Protein 2RF0 (pdb70)

Solvent-accessible surface area: 12169 Å² total; per-residue (Å²): 136,10,15,44,4,41,2,58,62,94,7,66,39,95,34,120,70,39,4,70,1,92,112,47,41,139,0,51,8,91,26,49,77,65,89,94,17,60,85,72,26,29,29,13,0,52,30,119,98,37,64,79,7,24,0,0,20,30,0,14,24,46,141,11,14,44,3,44,2,65,47,81,3,74,44,86,32,156,75,35,5,52,0,111,65,50,40,145,0,46,7,86,43,41,167,129,26,73,17,38,0,57,24,116,92,35,77,85,5,49,0,0,20,31,2,13,22,43,161,28,84,83,62,41,1,58,50,96,3,53,38,88,34,102,73,30,0,80,2,47,107,48,42,75,0,52,11,85,28,122,73,64,90,94,21,66,47,76,25,37,37,17,0,58,25,114,95,38,93,66,8,27,0,0,22,34,2,15,29,148,50,14,40,6,40,2,38,121,84,35,71,43,85,26,142,110,21,0,54,0,125,170,48,38,142,0,60,7,83,26,50,70,65,88,93,18,66,44,92,42,61,28,16,0,60,24,111,100,40,96,70,7,24,0,10,26,115,54,14,23,45

Foldseek 3Di:
DADKWFFQDFDDDPDPQADTHHGGFIWGFPFQDCVVQVDHQKTWTAGPVRDIHIGHNVRTHD/DADWWFFQPFACDPDLQADTDDGGWIWGFPACPVQWTWTATPVGDIHIDHNVGTHD/DADKWFFQDFDDDPDPQADTHDGGWIWGFPAQDCVPQVDHQKTWTATPVRDIHIYGNVGTDD/DDWWFFCDFDDDPDPQEDTDDGGWIWAFPFQDCVVQVDHQWTWTATPVRDIHIYHNVRTHD

CATH classification: 2.30.30.40

Radius of gyration: 21.16 Å; Cα contacts (8 Å, |Δi|>4): 596; chains: 4; bounding box: 60×50×36 Å

Secondary structure (DSSP, 8-state):
---EEEE-S-B--SSTTBPPB-TT-EEEEEE--HHHHSSTTEEEEE-TT--EEEEEGGGEE-/---EEEE-S-B--SSTTBPPB-TT-EEEEEE----EEEEE-TT--EEEEEGGGEE-/---EEEE-S-B--SSTTBPPB-TT-EEEEEE--HHHHSSTTEEEEE-TTS-EEEEEGGGEE-/--EEEE-S-B--SSTTBPPB-TT-EEEEEE--HHHHSSTTEEEEE-TT--EEEEEGGGEE-

Nearest PDB structures (foldseek):
  2rf0-assembly4_D  TM=1.012E+00  e=5.977E-11  Homo sapiens
  6cq7-assembly1_A  TM=9.886E-01  e=7.837E-09  Homo sapiens
  6aqb-assembly1_B-2  TM=9.715E-01  e=3.982E-08  Homo sapiens
  5k26-assembly1_A  TM=9.505E-01  e=8.974E-08  Homo sapiens
  1n5z-assembly1_A  TM=8.985E-01  e=8.975E-05  Saccharomyces cerevisiae

Structure (mmCIF, N/CA/C/O backbone):
data_2RF0
#
_entry.id   2RF0
#
_cell.length_a   69.680
_cell.length_b   69.680
_cell.length_c   103.980
_cell.angle_alpha   90.00
_cell.angle_beta   90.00
_cell.angle_gamma   120.00
#
_symmetry.space_group_name_H-M   'P 32 1 2'
#
loop_
_entity.id
_entity.type
_entity.pdbx_description
1 polymer 'Mitogen-activated protein kinase kinase kinase 10'
2 non-polymer 1,2-ETHANEDIOL
3 water water
#
loop_
_atom_site.group_PDB
_atom_site.id
_atom_site.type_symbol
_atom_site.label_atom_id
_atom_site.label_alt_id
_atom_site.label_comp_id
_atom_site.label_asym_id
_atom_site.label_entity_id
_atom_site.label_seq_id
_atom_site.pdbx_PDB_ins_code
_atom_site.Cartn_x
_atom_site.Cartn_y
_atom_site.Cartn_z
_atom_site.occupancy
_atom_site.B_iso_or_equiv
_atom_site.auth_seq_id
_atom_site.auth_comp_id
_atom_site.auth_asym_id
_atom_site.auth_atom_id
_atom_site.pdbx_PDB_model_num
ATOM 1 N N . ALA A 1 28 ? -22.798 -3.915 14.050 1.00 60.24 17 ALA A N 1
ATOM 2 C CA . ALA A 1 28 ? -22.918 -3.301 12.701 1.00 57.79 17 ALA A CA 1
ATOM 3 C C . ALA A 1 28 ? -22.706 -1.791 12.799 1.00 60.06 17 ALA A C 1
ATOM 4 O O . ALA A 1 28 ? -22.986 -1.187 13.833 1.00 62.79 17 ALA A O 1
ATOM 6 N N . GLY A 1 29 ? -22.184 -1.205 11.722 1.00 58.93 18 GLY A N 1
ATOM 7 C CA . GLY A 1 29 ? -21.995 0.266 11.564 1.00 57.00 18 GLY A CA 1
ATOM 8 C C . GLY A 1 29 ? -22.253 0.564 10.098 1.00 50.88 18 GLY A C 1
ATOM 9 O O . GLY A 1 29 ? -22.345 -0.368 9.306 1.00 52.27 18 GLY A O 1
ATOM 10 N N . PRO A 1 30 ? -22.406 1.841 9.723 1.00 49.54 19 PRO A N 1
ATOM 11 C CA . PRO A 1 30 ? -22.715 2.129 8.324 1.00 49.44 19 PRO A CA 1
ATOM 12 C C . PRO A 1 30 ? -21.544 1.762 7.423 1.00 48.87 19 PRO A C 1
ATOM 13 O O . PRO A 1 30 ? -20.390 2.000 7.783 1.00 48.03 19 PRO A O 1
ATOM 17 N N . VAL A 1 31 ? -21.837 1.145 6.289 1.00 45.19 20 VAL A N 1
ATOM 18 C CA . VAL A 1 31 ? -20.816 0.660 5.379 1.00 48.51 20 VAL A CA 1
ATOM 19 C C . VAL A 1 31 ? -20.787 1.496 4.094 1.00 49.22 20 VAL A C 1
ATOM 20 O O . VAL A 1 31 ? -21.777 1.561 3.380 1.00 52.17 20 VAL A O 1
ATOM 24 N N . TRP A 1 32 ? -19.635 2.124 3.830 1.00 51.57 21 TRP A N 1
ATOM 25 C CA . TRP A 1 32 ? -19.384 2.896 2.622 1.00 50.36 21 TRP A CA 1
ATOM 26 C C . TRP A 1 32 ? -18.450 2.098 1.720 1.00 52.61 21 TRP A C 1
ATOM 27 O O . TRP A 1 32 ? -17.621 1.331 2.206 1.00 54.22 21 TRP A O 1
ATOM 38 N N . THR A 1 33 ? -18.566 2.266 0.408 1.00 48.80 22 THR A N 1
ATOM 39 C CA . THR A 1 33 ? -17.722 1.530 -0.545 1.00 46.63 22 THR A CA 1
ATOM 40 C C . THR A 1 33 ? -16.698 2.445 -1.150 1.00 48.86 22 THR A C 1
ATOM 41 O O . THR A 1 33 ? -17.064 3.530 -1.602 1.00 46.77 22 THR A O 1
ATOM 45 N N . ALA A 1 34 ? -15.422 2.030 -1.155 1.00 46.67 23 ALA A N 1
ATOM 46 C CA . ALA A 1 34 ? -14.384 2.845 -1.760 1.00 48.73 23 ALA A CA 1
ATOM 47 C C . ALA A 1 34 ? -14.637 2.868 -3.274 1.00 48.31 23 ALA A C 1
ATOM 48 O O . ALA A 1 34 ? -14.895 1.819 -3.889 1.00 48.34 23 ALA A O 1
ATOM 50 N N . VAL A 1 35 ? -14.605 4.072 -3.847 1.00 46.64 24 VAL A N 1
ATOM 51 C CA . VAL A 1 35 ? -14.787 4.264 -5.280 1.00 46.62 24 VAL A CA 1
ATOM 52 C C . VAL A 1 35 ? -13.433 4.498 -5.974 1.00 47.13 24 VAL A C 1
ATOM 53 O O . VAL A 1 35 ? -13.291 4.282 -7.169 1.00 40.83 24 VAL A O 1
ATOM 57 N N . PHE A 1 36 ? -12.425 4.873 -5.205 1.00 40.82 25 PHE A N 1
ATOM 58 C CA . PHE A 1 36 ? -11.101 5.102 -5.741 1.00 47.66 25 PHE A CA 1
ATOM 59 C C . PHE A 1 36 ? -10.128 4.367 -4.859 1.00 50.67 25 PHE A C 1
ATOM 60 O O . PHE A 1 36 ? -10.437 4.073 -3.695 1.00 50.67 25 PHE A O 1
ATOM 68 N N . ASP A 1 37 ? -8.957 4.069 -5.406 1.00 48.97 26 ASP A N 1
ATOM 69 C CA . ASP A 1 37 ? -7.860 3.520 -4.616 1.00 47.62 26 ASP A CA 1
ATOM 70 C C . ASP A 1 37 ? -7.231 4.649 -3.828 1.00 48.84 26 ASP A C 1
ATOM 71 O O . ASP A 1 37 ? -7.012 5.744 -4.350 1.00 52.38 26 ASP A O 1
ATOM 76 N N . TYR A 1 38 ? -6.927 4.382 -2.565 1.00 46.36 27 TYR A N 1
ATOM 77 C CA . TYR A 1 38 ? -6.170 5.322 -1.767 1.00 47.98 27 TYR A CA 1
ATOM 78 C C . TYR A 1 38 ? -5.058 4.511 -1.123 1.00 48.71 27 TYR A C 1
ATOM 79 O O . TYR A 1 38 ? -5.322 3.449 -0.575 1.00 49.48 27 TYR A O 1
ATOM 88 N N . GLU A 1 39 ? -3.826 5.008 -1.226 1.00 54.55 28 GLU A N 1
ATOM 89 C CA . GLU A 1 39 ? -2.644 4.392 -0.601 1.00 53.68 28 GLU A CA 1
ATOM 90 C C . GLU A 1 39 ? -2.284 5.124 0.723 1.00 54.40 28 GLU A C 1
ATOM 91 O O . GLU A 1 39 ? -2.143 6.358 0.759 1.00 54.26 28 GLU A O 1
ATOM 93 N N . ALA A 1 40 ? -2.178 4.372 1.818 1.00 53.80 29 ALA A N 1
ATOM 94 C CA . ALA A 1 40 ? -1.858 4.970 3.115 1.00 52.19 29 ALA A CA 1
ATOM 95 C C . ALA A 1 40 ? -0.505 5.688 3.066 1.00 53.48 29 ALA A C 1
ATOM 96 O O . ALA A 1 40 ? 0.442 5.195 2.434 1.00 53.42 29 ALA A O 1
ATOM 98 N N . ALA A 1 41 ? -0.415 6.860 3.691 1.00 54.17 30 ALA A N 1
ATOM 99 C CA . ALA A 1 41 ? 0.908 7.464 3.955 1.00 57.68 30 ALA A CA 1
ATOM 100 C C . ALA A 1 41 ? 1.451 6.908 5.260 1.00 57.53 30 ALA A C 1
ATOM 101 O O . ALA A 1 41 ? 2.554 6.381 5.306 1.00 64.80 30 ALA A O 1
ATOM 103 N N . GLY A 1 42 ? 0.651 7.011 6.321 1.00 61.22 31 GLY A N 1
ATOM 104 C CA . GLY A 1 42 ? 1.077 6.594 7.657 1.00 57.84 31 GLY A CA 1
ATOM 105 C C . GLY A 1 42 ? 0.421 5.292 8.136 1.00 54.18 31 GLY A C 1
ATOM 106 O O . GLY A 1 42 ? -0.601 4.772 7.558 1.00 50.67 31 GLY A O 1
ATOM 107 N N . ASP A 1 43 ? 0.996 4.795 9.236 1.00 53.59 32 ASP A N 1
ATOM 108 C CA . ASP A 1 43 ? 0.567 3.536 9.850 1.00 54.68 32 ASP A CA 1
ATOM 109 C C . ASP A 1 43 ? -0.850 3.669 10.376 1.00 55.76 32 ASP A C 1
ATOM 110 O O . ASP A 1 43 ? -1.575 2.682 10.482 1.00 60.27 32 ASP A O 1
ATOM 112 N N . GLU A 1 44 ? -1.251 4.903 10.658 1.00 54.74 33 GLU A N 1
ATOM 113 C CA . GLU A 1 44 ? -2.579 5.185 11.149 1.00 50.94 33 GLU A CA 1
ATOM 114 C C . GLU A 1 44 ? -3.642 5.070 10.056 1.00 51.28 33 GLU A C 1
ATOM 115 O O . GLU A 1 44 ? -4.836 4.883 10.351 1.00 49.12 33 GLU A O 1
ATOM 117 N N . GLU A 1 45 ? -3.219 5.205 8.803 1.00 48.46 34 GLU A N 1
ATOM 118 C CA . GLU A 1 45 ? -4.154 5.336 7.693 1.00 53.83 34 GLU A CA 1
ATOM 119 C C . GLU A 1 45 ? -4.492 3.995 7.080 1.00 51.99 34 GLU A C 1
ATOM 120 O O . GLU A 1 45 ? -3.648 3.079 7.043 1.00 55.38 34 GLU A O 1
ATOM 126 N N . LEU A 1 46 ? -5.708 3.904 6.558 1.00 46.92 35 LEU A N 1
ATOM 127 C CA . LEU A 1 46 ? -6.141 2.736 5.809 1.00 50.66 35 LEU A CA 1
ATOM 128 C C . LEU A 1 46 ? -5.729 2.901 4.361 1.00 50.23 35 LEU A C 1
ATOM 129 O O . LEU A 1 46 ? -5.790 3.990 3.800 1.00 60.89 35 LEU A O 1
ATOM 134 N N . THR A 1 47 ? -5.331 1.794 3.767 1.00 49.58 36 THR A N 1
ATOM 135 C CA . THR A 1 47 ? -5.253 1.677 2.326 1.00 49.59 36 THR A CA 1
ATOM 136 C C . THR A 1 47 ? -6.614 1.214 1.866 1.00 50.67 36 THR A C 1
ATOM 137 O O . THR A 1 47 ? -7.209 0.298 2.454 1.00 52.37 36 THR A O 1
ATOM 141 N N . LEU A 1 48 ? -7.136 1.905 0.862 1.00 50.31 37 LEU A N 1
ATOM 142 C CA . LEU A 1 48 ? -8.387 1.536 0.264 1.00 49.02 37 LEU A CA 1
ATOM 143 C C . LEU A 1 48 ? -8.106 1.146 -1.167 1.00 47.81 37 LEU A C 1
ATOM 144 O O . LEU A 1 48 ? -7.353 1.817 -1.866 1.00 42.98 37 LEU A O 1
ATOM 149 N N . ARG A 1 49 ? -8.728 0.064 -1.594 1.00 49.06 38 ARG A N 1
ATOM 150 C CA . ARG A 1 49 ? -8.709 -0.328 -2.986 1.00 51.82 38 ARG A CA 1
ATOM 151 C C . ARG A 1 49 ? -10.146 -0.239 -3.432 1.00 48.73 38 ARG A C 1
ATOM 152 O O . ARG A 1 49 ? -11.047 -0.506 -2.657 1.00 47.82 38 ARG A O 1
ATOM 156 N N . ARG A 1 50 ? -10.345 0.179 -4.676 1.00 52.58 39 ARG A N 1
ATOM 157 C CA . ARG A 1 50 ? -11.669 0.318 -5.256 1.00 49.41 39 ARG A CA 1
ATOM 158 C C . ARG A 1 50 ? -12.535 -0.889 -4.903 1.00 49.72 39 ARG A C 1
ATOM 159 O O . ARG A 1 50 ? -12.097 -2.050 -5.031 1.00 48.86 39 ARG A O 1
ATOM 163 N N . GLY A 1 51 ? -13.750 -0.623 -4.437 1.00 45.57 40 GLY A N 1
ATOM 164 C CA . GLY A 1 51 ? -14.674 -1.685 -4.060 1.00 45.20 40 GLY A CA 1
ATOM 165 C C . GLY A 1 51 ? -14.541 -2.204 -2.629 1.00 49.07 40 GLY A C 1
ATOM 166 O O . GLY A 1 51 ? -15.318 -3.074 -2.246 1.00 50.19 40 GLY A O 1
ATOM 167 N N . ASP A 1 52 ? -13.571 -1.701 -1.847 1.00 43.03 41 ASP A N 1
ATOM 168 C CA . ASP A 1 52 ? -13.425 -2.111 -0.431 1.00 48.87 41 ASP A CA 1
ATOM 169 C C . ASP A 1 52 ? -14.620 -1.597 0.327 1.00 47.15 41 ASP A C 1
ATOM 170 O O . ASP A 1 52 ? -14.950 -0.435 0.195 1.00 49.26 41 ASP A O 1
ATOM 175 N N . ARG A 1 53 ? -15.218 -2.448 1.156 1.00 49.69 42 ARG A N 1
ATOM 176 C CA . ARG A 1 53 ? -16.271 -2.041 2.083 1.00 52.17 42 ARG A CA 1
ATOM 177 C C . ARG A 1 53 ? -15.690 -1.549 3.412 1.00 52.28 42 ARG A C 1
ATOM 178 O O . ARG A 1 53 ? -14.900 -2.233 4.048 1.00 49.87 42 ARG A O 1
ATOM 186 N N . VAL A 1 54 ? -16.094 -0.350 3.819 1.00 52.34 43 VAL A N 1
ATOM 187 C CA . VAL A 1 54 ? -15.582 0.269 5.029 1.00 51.62 43 VAL A CA 1
ATOM 188 C C . VAL A 1 54 ? -16.685 0.633 6.013 1.00 45.92 43 VAL A C 1
ATOM 189 O O . VAL A 1 54 ? -17.552 1.451 5.712 1.00 48.31 43 VAL A O 1
ATOM 193 N N . GLN A 1 55 ? -16.627 0.067 7.207 1.00 45.49 44 GLN A N 1
ATOM 194 C CA . GLN A 1 55 ? -17.573 0.409 8.245 1.00 45.14 44 GLN A CA 1
ATOM 195 C C . GLN A 1 55 ? -17.025 1.668 8.862 1.00 47.77 44 GLN A C 1
ATOM 196 O O . GLN A 1 55 ? -15.895 1.663 9.353 1.00 50.23 44 GLN A O 1
ATOM 202 N N . VAL A 1 56 ? -17.793 2.752 8.804 1.00 45.91 45 VAL A N 1
ATOM 203 C CA . VAL A 1 56 ? -17.351 4.045 9.367 1.00 47.16 45 VAL A CA 1
ATOM 204 C C . VAL A 1 56 ? -17.691 4.063 10.855 1.00 45.58 45 VAL A C 1
ATOM 205 O O . VAL A 1 56 ? -18.877 4.022 11.238 1.0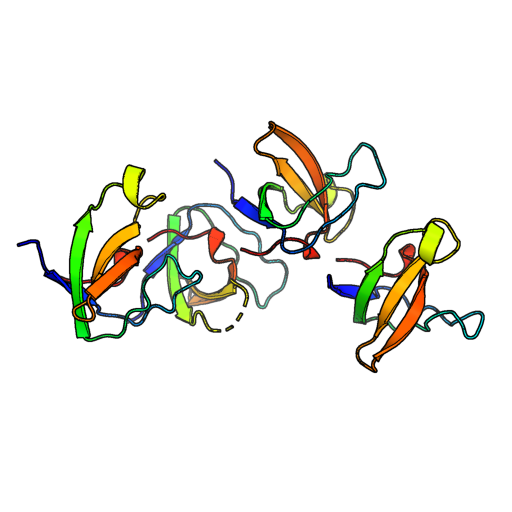0 45.44 45 VAL A O 1
ATOM 209 N N . LEU A 1 57 ? -16.654 4.070 11.683 1.00 45.15 46 LEU A N 1
ATOM 210 C CA . LEU A 1 57 ? -16.819 4.107 13.148 1.00 43.99 46 LEU A CA 1
ATOM 211 C C . LEU A 1 57 ? -17.095 5.543 13.629 1.00 47.75 46 LEU A C 1
ATOM 212 O O . LEU A 1 57 ? -17.802 5.747 14.590 1.00 47.07 46 LEU A O 1
ATOM 217 N N . SER A 1 58 ? -16.549 6.534 12.942 1.00 49.09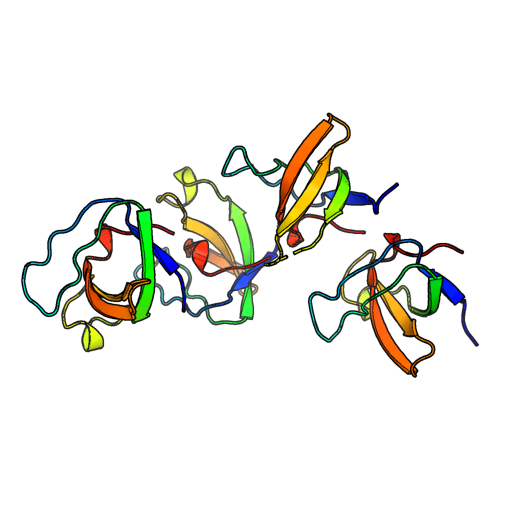 47 SER A N 1
ATOM 218 C CA . SER A 1 58 ? -16.767 7.925 13.313 1.00 50.72 47 SER A CA 1
ATOM 219 C C . SER A 1 58 ? -16.435 8.832 12.168 1.00 46.90 47 SER A C 1
ATOM 220 O O . SER A 1 58 ? -15.461 8.609 11.440 1.00 46.45 47 SER A O 1
ATOM 223 N N . GLN A 1 59 ? -17.230 9.871 12.006 1.00 44.09 48 GLN A N 1
ATOM 224 C CA . GLN A 1 59 ? -16.920 10.930 11.063 1.00 45.05 48 GLN A CA 1
ATOM 225 C C . GLN A 1 59 ? -16.197 12.085 11.749 1.00 47.94 48 GLN A C 1
ATOM 226 O O . GLN A 1 59 ? -15.887 13.056 11.123 1.00 44.90 48 GLN A O 1
ATOM 232 N N . ASP A 1 60 ? -15.895 11.940 13.029 1.00 42.30 49 ASP A N 1
ATOM 233 C CA . ASP A 1 60 ? -15.455 13.047 13.823 1.00 46.32 49 ASP A CA 1
ATOM 234 C C . ASP A 1 60 ? -13.952 13.284 13.633 1.00 48.12 49 ASP A C 1
ATOM 235 O O . ASP A 1 60 ? -13.134 12.356 13.737 1.00 48.55 49 ASP A O 1
ATOM 240 N N . CYS A 1 61 ? -13.611 14.527 13.332 1.00 48.38 50 CYS A N 1
ATOM 241 C CA . CYS A 1 61 ? -12.236 14.890 13.053 1.00 47.19 50 CYS A CA 1
ATOM 242 C C . CYS A 1 61 ? -11.406 14.910 14.327 1.00 45.84 50 CYS A C 1
ATOM 243 O O . CYS A 1 61 ? -10.189 14.840 14.253 1.00 42.87 50 CYS A O 1
ATOM 246 N N . ALA A 1 62 ? -12.072 14.989 15.489 1.00 43.08 51 ALA A N 1
ATOM 247 C CA . ALA A 1 62 ? -11.412 14.823 16.798 1.00 42.14 51 ALA A CA 1
ATOM 248 C C . ALA A 1 62 ? -10.776 13.446 16.913 1.00 41.02 51 ALA A C 1
ATOM 249 O O . ALA A 1 62 ? -9.725 13.279 17.532 1.00 43.29 51 ALA A O 1
ATOM 251 N N . VAL A 1 63 ? -11.408 12.464 16.284 1.00 42.64 52 VAL A N 1
ATOM 252 C CA . VAL A 1 63 ? -10.952 11.079 16.352 1.00 48.09 52 VAL A CA 1
ATOM 253 C C . VAL A 1 63 ? -9.954 10.802 15.220 1.00 51.46 52 VAL A C 1
ATOM 254 O O . VAL A 1 63 ? -8.908 10.171 15.448 1.00 51.36 52 VAL A O 1
ATOM 258 N N . SER A 1 64 ? -10.258 11.283 14.014 1.00 48.36 53 SER A N 1
ATOM 259 C CA . SER A 1 64 ? -9.358 11.069 12.869 1.00 48.44 53 SER A CA 1
ATOM 260 C C . SER A 1 64 ? -8.114 11.942 12.916 1.00 50.79 53 SER A C 1
ATOM 261 O O . SER A 1 64 ? -7.057 11.546 12.452 1.00 54.44 53 SER A O 1
ATOM 264 N N . GLY A 1 65 ? -8.239 13.145 13.445 1.00 47.93 54 GLY A N 1
ATOM 265 C CA . GLY A 1 65 ? -7.129 14.087 13.447 1.00 48.65 54 GLY A CA 1
ATOM 266 C C . GLY A 1 65 ? -7.126 15.091 12.309 1.00 47.80 54 GLY A C 1
ATOM 267 O O . GLY A 1 65 ? -6.308 16.022 12.308 1.00 47.28 54 GLY A O 1
ATOM 268 N N . ASP A 1 66 ? -8.025 14.928 11.345 1.00 50.63 55 ASP A N 1
ATOM 269 C CA . ASP A 1 66 ? -8.136 15.869 10.226 1.00 54.22 55 ASP A CA 1
ATOM 270 C C . ASP A 1 66 ? -9.563 15.957 9.708 1.00 52.15 55 ASP A C 1
ATOM 271 O O . ASP A 1 66 ? -10.223 14.934 9.530 1.00 51.51 55 ASP A O 1
ATOM 276 N N . GLU A 1 67 ? -10.024 17.187 9.473 1.00 47.71 56 GLU A N 1
ATOM 277 C CA . GLU A 1 67 ? -11.293 17.437 8.792 1.00 51.96 56 GLU A CA 1
ATOM 278 C C . GLU A 1 67 ? -11.375 16.688 7.451 1.00 50.94 56 GLU A C 1
ATOM 279 O O . GLU A 1 67 ? -10.423 16.693 6.648 1.00 47.88 56 GLU A O 1
ATOM 281 N N . GLY A 1 68 ? -12.511 16.043 7.228 1.00 44.21 57 GLY A N 1
ATOM 282 C CA . GLY A 1 68 ? -12.763 15.247 6.003 1.00 51.06 57 GLY A CA 1
ATOM 283 C C . GLY A 1 68 ? -12.258 13.811 6.023 1.00 47.74 57 GLY A C 1
ATOM 284 O O . GLY A 1 68 ? -12.597 13.006 5.126 1.00 48.56 57 GLY A O 1
ATOM 285 N N . TRP A 1 69 ? -11.465 13.490 7.046 1.00 47.18 58 TRP A N 1
ATOM 286 C CA . TRP A 1 69 ? -10.908 12.157 7.259 1.00 46.26 58 TRP A CA 1
ATOM 287 C C . TRP A 1 69 ? -11.809 11.491 8.294 1.00 47.78 58 TRP A C 1
ATOM 288 O O . TRP A 1 69 ? -12.130 12.085 9.352 1.00 47.28 58 TRP A O 1
ATOM 299 N N . TRP A 1 70 ? -12.220 10.265 7.978 1.00 48.31 59 TRP A N 1
ATOM 300 C CA . TRP A 1 70 ? -13.068 9.480 8.858 1.00 46.16 59 TRP A CA 1
ATOM 301 C C . TRP A 1 70 ? -12.280 8.311 9.440 1.00 47.87 59 TRP A C 1
ATOM 302 O O . TRP A 1 70 ? -11.150 8.079 9.059 1.00 48.79 59 TRP A O 1
ATOM 313 N N . THR A 1 71 ? -12.896 7.576 10.368 1.00 48.60 60 THR A N 1
ATOM 314 C CA . THR A 1 71 ? -12.264 6.399 10.978 1.00 46.14 60 THR A CA 1
ATOM 315 C C . THR A 1 71 ? -13.117 5.232 10.605 1.00 48.89 60 THR A C 1
ATOM 316 O O . THR A 1 71 ? -14.356 5.239 10.840 1.00 45.52 60 THR A O 1
ATOM 320 N N . GLY A 1 72 ? -12.469 4.249 10.000 1.00 49.15 61 GLY A N 1
ATOM 321 C CA . GLY A 1 72 ? -13.160 3.101 9.444 1.00 49.26 61 GLY A CA 1
ATOM 322 C C . GLY A 1 72 ? -12.527 1.792 9.840 1.00 43.81 61 GLY A C 1
ATOM 323 O O . GLY A 1 72 ? -11.418 1.757 10.378 1.00 50.74 61 GLY A O 1
ATOM 324 N N . GLN A 1 73 ? -13.237 0.711 9.545 1.00 46.78 62 GLN A N 1
ATOM 325 C CA . GLN A 1 73 ? -12.783 -0.633 9.821 1.00 47.03 62 GLN A CA 1
ATOM 326 C C . GLN A 1 73 ? -13.075 -1.518 8.626 1.00 44.92 62 GLN A C 1
ATOM 327 O O . GLN A 1 73 ? -14.161 -1.449 8.084 1.00 43.04 62 GLN A O 1
ATOM 333 N N . LEU A 1 74 ? -12.122 -2.373 8.251 1.00 47.38 63 LEU A N 1
ATOM 334 C CA . LEU A 1 74 ? -12.281 -3.252 7.098 1.00 46.09 63 LEU A CA 1
ATOM 335 C C . LEU A 1 74 ? -12.800 -4.576 7.571 1.00 47.59 63 LEU A C 1
ATOM 336 O O . LEU A 1 74 ? -12.707 -4.858 8.755 1.00 43.92 63 LEU A O 1
ATOM 341 N N . PRO A 1 75 ? -13.346 -5.402 6.652 1.00 49.06 64 PRO A N 1
ATOM 342 C CA . PRO A 1 75 ? -13.679 -6.793 6.953 1.00 53.46 64 PRO A CA 1
ATOM 343 C C . PRO A 1 75 ? -12.536 -7.549 7.632 1.00 54.93 64 PRO A C 1
ATOM 344 O O . PRO A 1 75 ? -12.786 -8.462 8.405 1.00 60.22 64 PRO A O 1
ATOM 348 N N . SER A 1 76 ? -11.296 -7.165 7.326 1.00 57.95 65 SER A N 1
ATOM 349 C CA . SER A 1 76 ? -10.117 -7.593 8.087 1.00 58.55 65 SER A CA 1
ATOM 350 C C . SER A 1 76 ? -10.369 -7.465 9.582 1.00 56.19 65 SER A C 1
ATOM 351 O O . SER A 1 76 ? -9.996 -8.322 10.362 1.00 52.69 65 SER A O 1
ATOM 354 N N . GLY A 1 77 ? -11.008 -6.363 9.960 1.00 57.30 66 GLY A N 1
ATOM 355 C CA . GLY A 1 77 ? -11.067 -5.919 11.343 1.00 56.42 66 GLY A CA 1
ATOM 356 C C . GLY A 1 77 ? -10.076 -4.792 11.566 1.00 52.07 66 GLY A C 1
ATOM 357 O O . GLY A 1 77 ? -10.125 -4.129 12.589 1.00 55.81 66 GLY A O 1
ATOM 358 N N . ARG A 1 78 ? -9.156 -4.610 10.621 1.00 49.06 67 ARG A N 1
ATOM 359 C CA . ARG A 1 78 ? -8.229 -3.489 10.611 1.00 49.86 67 ARG A CA 1
ATOM 360 C C . ARG A 1 78 ? -9.011 -2.169 10.678 1.00 49.22 67 ARG A C 1
ATOM 361 O O . ARG A 1 78 ? -9.968 -1.953 9.929 1.00 49.66 67 ARG A O 1
ATOM 364 N N . VAL A 1 79 ? -8.592 -1.309 11.599 1.00 49.56 68 VAL A N 1
ATOM 365 C CA . VAL A 1 79 ? -9.171 -0.007 11.823 1.00 48.38 68 VAL A CA 1
ATOM 366 C C . VAL A 1 79 ? -8.117 1.044 11.472 1.00 48.52 68 VAL A C 1
ATOM 367 O O . VAL A 1 79 ? -6.941 0.861 11.768 1.00 48.42 68 VAL A O 1
ATOM 371 N N . GLY A 1 80 ? -8.546 2.150 10.873 1.00 46.80 69 GLY A N 1
ATOM 372 C CA . GLY A 1 80 ? -7.659 3.272 10.530 1.00 51.98 69 GLY A CA 1
ATOM 373 C C . GLY A 1 80 ? -8.378 4.492 9.952 1.00 50.48 69 GLY A C 1
ATOM 374 O O . GLY A 1 80 ? -9.597 4.498 9.787 1.00 52.09 69 GLY A O 1
ATOM 375 N N . VAL A 1 81 ? -7.629 5.551 9.665 1.00 52.15 70 VAL A N 1
ATOM 376 C CA . VAL A 1 81 ? -8.254 6.782 9.179 1.00 43.66 70 VAL A CA 1
ATOM 377 C C . VAL A 1 81 ? -8.130 6.835 7.669 1.00 48.20 70 VAL A C 1
ATOM 378 O O . VAL A 1 81 ? -7.210 6.246 7.081 1.00 48.15 70 VAL A O 1
ATOM 382 N N . PHE A 1 82 ? -9.084 7.494 7.018 1.00 49.16 71 PHE A N 1
ATOM 383 C CA . PHE A 1 82 ? -9.034 7.571 5.562 1.00 48.68 71 PHE A CA 1
ATOM 384 C C . PHE A 1 82 ? -9.798 8.776 5.068 1.00 48.34 71 PHE A C 1
ATOM 385 O O . PHE A 1 82 ? -10.672 9.307 5.785 1.00 49.05 71 PHE A O 1
ATOM 393 N N . PRO A 1 83 ? -9.486 9.208 3.839 1.00 47.98 72 PRO A N 1
ATOM 394 C CA . PRO A 1 83 ? -10.112 10.400 3.283 1.00 49.12 72 PRO A CA 1
ATOM 395 C C . PRO A 1 83 ? -11.484 10.089 2.745 1.00 49.92 72 PRO A C 1
ATOM 396 O O . PRO A 1 83 ? -11.672 9.132 1.982 1.00 51.76 72 PRO A O 1
ATOM 400 N N . SER A 1 84 ? -12.461 10.873 3.201 1.00 50.34 73 SER A N 1
ATOM 401 C CA . SER A 1 84 ? -13.858 10.536 3.000 1.00 47.86 73 SER A CA 1
ATOM 402 C C . SER A 1 84 ? -14.277 10.711 1.551 1.00 50.51 73 SER A C 1
ATOM 403 O O . SER A 1 84 ? -15.351 10.230 1.147 1.00 49.74 73 SER A O 1
ATOM 406 N N . ASN A 1 85 ? -13.465 11.420 0.777 1.00 50.80 74 ASN A N 1
ATOM 407 C CA . ASN A 1 85 ? -13.796 11.666 -0.620 1.00 49.68 74 ASN A CA 1
ATOM 408 C C . ASN A 1 85 ? -13.478 10.440 -1.495 1.00 50.81 74 ASN A C 1
ATOM 409 O O . ASN A 1 85 ? -13.665 10.479 -2.709 1.00 49.55 74 ASN A O 1
ATOM 414 N N . TYR A 1 86 ? -13.035 9.357 -0.863 1.00 50.19 75 TYR A N 1
ATOM 415 C CA . TYR A 1 86 ? -12.765 8.104 -1.563 1.00 49.09 75 TYR A CA 1
ATOM 416 C C . TYR A 1 86 ? -13.890 7.081 -1.454 1.00 50.94 7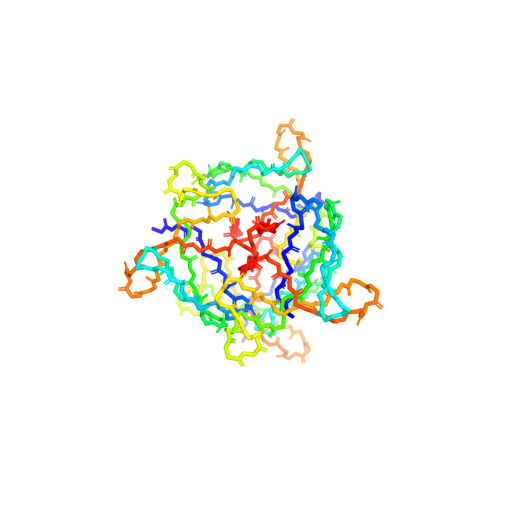5 TYR A C 1
ATOM 417 O O . TYR A 1 86 ? -13.800 6.016 -2.071 1.00 49.71 75 TYR A O 1
ATOM 426 N N . VAL A 1 87 ? -14.935 7.398 -0.690 1.00 51.30 76 VAL A N 1
ATOM 427 C CA . VAL A 1 87 ? -15.992 6.442 -0.439 1.00 51.05 76 VAL A CA 1
ATOM 428 C C . VAL A 1 87 ? -17.322 7.022 -0.899 1.00 51.48 76 VAL A C 1
ATOM 429 O O . VAL A 1 87 ? -17.477 8.238 -1.011 1.00 48.32 76 VAL A O 1
ATOM 433 N N . ALA A 1 88 ? -18.252 6.126 -1.205 1.00 49.56 77 ALA A N 1
ATOM 434 C CA . ALA A 1 88 ? -19.607 6.479 -1.679 1.00 48.90 77 ALA A CA 1
ATOM 435 C C . ALA A 1 88 ? -20.601 5.644 -0.889 1.00 51.27 77 ALA A C 1
ATOM 436 O O . ALA A 1 88 ? -20.238 4.575 -0.403 1.00 45.62 77 ALA A O 1
ATOM 438 N N . PRO A 1 89 ? -21.860 6.129 -0.737 1.00 52.48 78 PRO A N 1
ATOM 439 C CA . PRO A 1 89 ? -22.871 5.248 -0.108 1.00 51.24 78 PRO A CA 1
ATOM 440 C C . PRO A 1 89 ? -23.046 3.977 -0.908 1.00 55.18 78 PRO A C 1
ATOM 441 O O . PRO A 1 89 ? -22.824 3.956 -2.132 1.00 55.50 78 PRO A O 1
ATOM 446 N N . ALA B 1 28 ? -48.189 9.138 -0.359 1.00 68.56 17 ALA B N 1
ATOM 447 C CA . ALA B 1 28 ? -47.271 10.338 -0.365 1.00 70.10 17 ALA B CA 1
ATOM 448 C C . ALA B 1 28 ? -45.978 10.082 -1.142 1.00 68.84 17 ALA B C 1
ATOM 449 O O . ALA B 1 28 ? -45.849 10.452 -2.313 1.00 74.46 17 ALA B O 1
ATOM 451 N N . GLY B 1 29 ? -45.027 9.444 -0.473 1.00 67.72 18 GLY B N 1
ATOM 452 C CA . GLY B 1 29 ? -43.685 9.156 -1.018 1.00 60.75 18 GLY B CA 1
ATOM 453 C C . GLY B 1 29 ? -43.194 7.962 -0.231 1.00 56.16 18 GLY B C 1
ATOM 454 O O . GLY B 1 29 ? -43.775 7.650 0.811 1.00 57.26 18 GLY B O 1
ATOM 455 N N . PRO B 1 30 ? -42.175 7.252 -0.730 1.00 52.10 19 PRO B N 1
ATOM 456 C CA . PRO B 1 30 ? -41.709 6.086 0.007 1.00 50.75 19 PRO B CA 1
ATOM 457 C C . PRO B 1 30 ? -41.060 6.469 1.316 1.00 50.06 19 PRO B C 1
ATOM 458 O O . PRO B 1 30 ? -40.356 7.476 1.384 1.00 50.17 19 PRO B O 1
ATOM 462 N N . VAL B 1 31 ? -41.241 5.633 2.334 1.00 46.11 20 VAL B N 1
ATOM 463 C CA . VAL B 1 31 ? -40.693 5.888 3.683 1.00 49.26 20 VAL B CA 1
ATOM 464 C C . VAL B 1 31 ? -39.703 4.793 4.070 1.00 50.08 20 VAL B C 1
ATOM 465 O O . VAL B 1 31 ? -40.051 3.614 4.120 1.00 46.47 20 VAL B O 1
ATOM 469 N N . TRP B 1 32 ? -38.481 5.220 4.343 1.00 46.75 21 TRP B N 1
ATOM 470 C CA . TRP B 1 32 ? -37.400 4.337 4.790 1.00 49.77 21 TRP B CA 1
ATOM 471 C C . TRP B 1 32 ? -37.098 4.648 6.239 1.00 51.71 21 TRP B C 1
ATOM 472 O O . TRP B 1 32 ? -37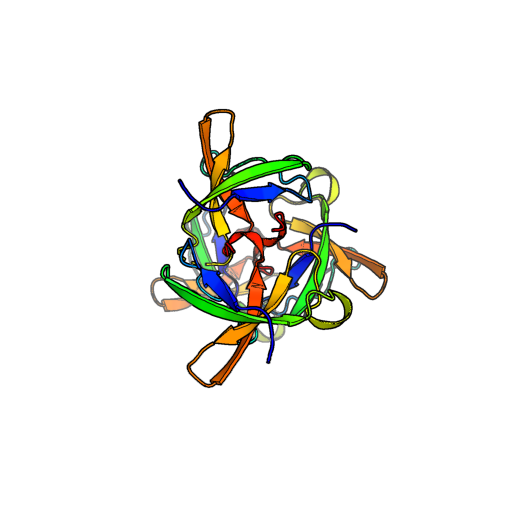.380 5.749 6.720 1.00 52.72 21 TRP B O 1
ATOM 483 N N . THR B 1 33 ? -36.492 3.692 6.924 1.00 51.95 22 THR B N 1
ATOM 484 C CA . THR B 1 33 ? -36.141 3.831 8.334 1.00 47.69 22 THR B CA 1
ATOM 485 C C . THR B 1 33 ? -34.635 3.942 8.477 1.00 47.66 22 THR B C 1
ATOM 486 O O . THR B 1 33 ? -33.924 3.116 7.943 1.00 49.87 22 THR B O 1
ATOM 490 N N . ALA B 1 34 ? -34.169 4.961 9.189 1.00 46.73 23 ALA B N 1
ATOM 491 C CA . ALA B 1 34 ? -32.749 5.148 9.493 1.00 47.55 23 ALA B CA 1
ATOM 492 C C . ALA B 1 34 ? -32.264 4.032 10.394 1.00 47.69 23 ALA B C 1
ATOM 493 O O . ALA B 1 34 ? -32.886 3.737 11.412 1.00 46.40 23 ALA B O 1
ATOM 495 N N . VAL B 1 35 ? -31.181 3.376 9.984 1.00 48.42 24 VAL B N 1
ATOM 496 C CA . VAL B 1 35 ? -30.623 2.236 10.720 1.00 46.81 24 VAL B CA 1
ATOM 497 C C . VAL B 1 35 ? -29.324 2.582 11.439 1.00 47.15 24 VAL B C 1
ATOM 498 O O . VAL B 1 35 ? -28.929 1.910 12.390 1.00 43.29 24 VAL B O 1
ATOM 502 N N . PHE B 1 36 ? -28.660 3.636 10.984 1.00 47.14 25 PHE B N 1
ATOM 503 C CA . PHE B 1 36 ? -27.507 4.177 11.657 1.00 48.99 25 PHE B CA 1
ATOM 504 C C . PHE B 1 36 ? -27.666 5.683 11.797 1.00 47.06 25 PHE B C 1
ATOM 505 O O . PHE B 1 36 ? -28.276 6.322 10.944 1.00 48.13 25 PHE B O 1
ATOM 513 N N . ASP B 1 37 ? -27.110 6.240 12.873 1.00 45.96 26 ASP B N 1
ATOM 514 C CA . ASP B 1 37 ? -27.027 7.694 13.050 1.00 44.59 26 ASP B CA 1
ATOM 515 C C . ASP B 1 37 ? -26.089 8.292 11.998 1.00 48.84 26 ASP B C 1
ATOM 516 O O . ASP B 1 37 ? -25.021 7.736 11.713 1.00 49.72 26 ASP B O 1
ATOM 521 N N . TYR B 1 38 ? -26.491 9.425 11.433 1.00 53.02 27 TYR B N 1
ATOM 522 C CA . TYR B 1 38 ? -25.648 10.219 10.532 1.00 54.03 27 TYR B CA 1
ATOM 523 C C . TYR B 1 38 ? -25.677 11.674 10.985 1.00 50.54 27 TYR B C 1
ATOM 524 O O . TYR B 1 38 ? -26.749 12.234 11.220 1.00 53.89 27 TYR B O 1
ATOM 533 N N . GLU B 1 39 ? -24.509 12.292 11.100 1.00 54.06 28 GLU B N 1
ATOM 534 C CA . GLU B 1 39 ? -24.450 13.688 11.497 1.00 52.97 28 GLU B CA 1
ATOM 535 C C . GLU B 1 39 ? -24.262 14.584 10.259 1.00 53.13 28 GLU B C 1
ATOM 536 O O . GLU B 1 39 ? -23.311 14.418 9.493 1.00 55.24 28 GLU B O 1
ATOM 539 N N . ALA B 1 40 ? -25.194 15.508 10.059 1.00 53.78 29 ALA B N 1
ATOM 540 C CA . ALA B 1 40 ? -25.088 16.513 8.976 1.00 53.34 29 ALA B CA 1
ATOM 541 C C . ALA B 1 40 ? -23.702 17.237 8.928 1.00 49.78 29 ALA B C 1
ATOM 542 O O . ALA B 1 40 ? -23.204 17.771 9.939 1.00 44.95 29 ALA B O 1
ATOM 544 N N . ALA B 1 41 ? -23.072 17.180 7.754 1.00 50.42 30 ALA B N 1
ATOM 545 C CA . ALA B 1 41 ? -21.863 17.943 7.444 1.00 53.56 30 ALA B CA 1
ATOM 546 C C . ALA B 1 41 ? -22.178 19.402 7.150 1.00 52.13 30 ALA B C 1
ATOM 547 O O . ALA B 1 41 ? -21.481 20.296 7.594 1.00 52.11 30 ALA B O 1
ATOM 549 N N . GLY B 1 42 ? -23.226 19.634 6.378 1.00 50.72 31 GLY B N 1
ATOM 550 C CA . GLY B 1 42 ? -23.627 20.983 5.993 1.00 53.11 31 GLY B CA 1
ATOM 551 C C . GLY B 1 42 ? -25.116 21.162 6.173 1.00 47.38 31 GLY B C 1
ATOM 552 O O . GLY B 1 42 ? -25.834 20.201 6.274 1.00 47.17 31 GLY B O 1
ATOM 553 N N . ASP B 1 43 ? -25.577 22.403 6.212 1.00 48.27 32 ASP B N 1
ATOM 554 C CA . ASP B 1 43 ? -26.988 22.710 6.507 1.00 51.32 32 ASP B CA 1
ATOM 555 C C . ASP B 1 43 ? -27.954 22.118 5.455 1.00 49.50 32 ASP B C 1
ATOM 556 O O . ASP B 1 43 ? -29.141 21.823 5.733 1.00 47.70 32 ASP B O 1
ATOM 561 N N . GLU B 1 44 ? -27.421 21.920 4.255 1.00 45.61 33 GLU B N 1
ATOM 562 C CA . GLU B 1 44 ? -28.106 21.175 3.207 1.00 50.20 33 GLU B CA 1
ATOM 563 C C . GLU B 1 44 ? -28.404 19.718 3.573 1.00 45.42 33 GLU B C 1
ATOM 564 O O . GLU B 1 44 ? -29.289 19.105 2.986 1.00 46.99 33 GLU B O 1
ATOM 566 N N . GLU B 1 45 ? -27.679 19.141 4.530 1.00 48.51 34 GLU B N 1
ATOM 567 C CA . GLU B 1 45 ? -27.843 17.688 4.827 1.00 50.23 34 GLU B CA 1
ATOM 568 C C . GLU B 1 45 ? -28.767 17.406 5.981 1.00 50.59 34 GLU B C 1
ATOM 569 O O . GLU B 1 45 ? -28.944 18.252 6.853 1.00 49.83 34 GLU B O 1
ATOM 575 N N . LEU B 1 46 ? -29.323 16.188 6.019 1.00 49.19 35 LEU B N 1
ATOM 576 C CA . LEU B 1 46 ? -30.088 15.743 7.170 1.00 50.50 35 LEU B CA 1
ATOM 577 C C . LEU B 1 46 ? -29.152 15.092 8.193 1.00 55.47 35 LEU B C 1
ATOM 578 O O . LEU B 1 46 ? -28.166 14.430 7.845 1.00 56.97 35 LEU B O 1
ATOM 583 N N . THR B 1 47 ? -29.450 15.315 9.462 1.00 52.50 36 THR B N 1
ATOM 584 C CA . THR B 1 47 ? -28.902 14.496 10.512 1.00 51.24 36 THR B CA 1
ATOM 585 C C . THR B 1 47 ? -29.909 13.355 10.706 1.00 51.62 36 THR B C 1
ATOM 586 O O . THR B 1 47 ? -31.103 13.616 10.847 1.00 48.38 36 THR B O 1
ATOM 590 N N . LEU B 1 48 ? -29.422 12.110 10.718 1.00 49.46 37 LEU B N 1
ATOM 591 C CA . LEU B 1 48 ? -30.272 10.939 10.957 1.00 49.49 37 LEU B CA 1
ATOM 592 C C . LEU B 1 48 ? -29.989 10.333 12.334 1.00 51.02 37 LEU B C 1
ATOM 593 O O . LEU B 1 48 ? -28.838 10.352 12.817 1.00 47.08 37 LEU B O 1
ATOM 598 N N . ARG B 1 49 ? -31.052 9.826 12.962 1.00 49.36 38 ARG B N 1
ATOM 599 C CA . ARG B 1 49 ? -30.967 9.063 14.189 1.00 51.94 38 ARG B CA 1
ATOM 600 C C . ARG B 1 49 ? -31.670 7.740 13.942 1.00 49.75 38 ARG B C 1
ATOM 601 O O . ARG B 1 49 ? -32.734 7.708 13.338 1.00 51.08 38 ARG B O 1
ATOM 609 N N . ARG B 1 50 ? -31.072 6.653 14.402 1.00 51.26 39 ARG B N 1
ATOM 610 C CA . ARG B 1 50 ? -31.644 5.328 14.228 1.00 50.66 39 ARG B CA 1
ATOM 611 C C . ARG B 1 50 ? -33.142 5.351 14.562 1.00 49.26 39 ARG B C 1
ATOM 612 O O . ARG B 1 50 ? -33.548 5.887 15.588 1.00 50.56 39 ARG B O 1
ATOM 614 N N . GLY B 1 51 ? -33.960 4.787 13.680 1.00 47.63 40 GLY B N 1
ATOM 615 C CA . GLY B 1 51 ? -35.390 4.703 13.906 1.00 47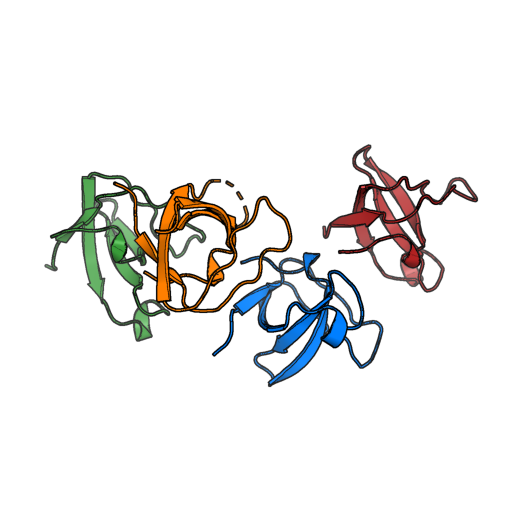.48 40 GLY B CA 1
ATOM 616 C C . GLY B 1 51 ? -36.166 5.827 13.244 1.00 48.11 40 GLY B C 1
ATOM 617 O O . GLY B 1 51 ? -37.374 5.735 13.104 1.00 48.92 40 GLY B O 1
ATOM 618 N N . ASP B 1 52 ? -35.492 6.897 12.833 1.00 45.03 41 ASP B N 1
ATOM 619 C CA . ASP B 1 52 ? -36.168 7.956 12.079 1.00 48.14 41 ASP B CA 1
ATOM 620 C C . ASP B 1 52 ? -36.851 7.402 10.808 1.00 50.00 41 ASP B C 1
ATOM 621 O O . ASP B 1 52 ? -36.267 6.585 10.083 1.00 50.33 41 ASP B O 1
ATOM 626 N N . ARG B 1 53 ? -38.078 7.856 10.546 1.00 48.33 42 ARG B N 1
ATOM 627 C CA . ARG B 1 53 ? -38.797 7.472 9.327 1.00 52.39 42 ARG B CA 1
ATOM 628 C C . ARG B 1 53 ? -38.588 8.599 8.336 1.00 50.55 42 ARG B C 1
ATOM 629 O O . ARG B 1 53 ? -39.085 9.693 8.523 1.00 53.18 42 ARG B O 1
ATOM 637 N N . VAL B 1 54 ? -37.788 8.334 7.314 1.00 48.37 43 VAL B N 1
ATOM 638 C CA . VAL B 1 54 ? -37.432 9.337 6.304 1.00 47.90 43 VAL B CA 1
ATOM 639 C C . VAL B 1 54 ? -38.291 9.149 5.043 1.00 49.51 43 VAL B C 1
ATOM 640 O O . VAL B 1 54 ? -38.265 8.079 4.423 1.00 47.83 43 VAL B O 1
ATOM 644 N N . GLN B 1 55 ? -39.056 10.179 4.682 1.00 45.37 44 GLN B N 1
ATOM 645 C CA . GLN B 1 55 ? -39.748 10.168 3.407 1.00 49.93 44 GLN B CA 1
ATOM 646 C C . GLN B 1 55 ? -38.759 10.524 2.306 1.00 47.88 44 GLN B C 1
ATOM 647 O O . GLN B 1 55 ? -38.156 11.621 2.304 1.00 50.09 44 GLN B O 1
ATOM 653 N N . VAL B 1 56 ? -38.565 9.606 1.364 1.00 47.48 45 VAL B N 1
ATOM 654 C CA . VAL B 1 56 ? -37.631 9.877 0.273 1.00 47.46 45 VAL B CA 1
ATOM 655 C C . VAL B 1 56 ? -38.303 10.663 -0.835 1.00 42.76 45 VAL B C 1
ATOM 656 O O . VAL B 1 56 ? -39.243 10.208 -1.453 1.00 43.18 45 VAL B O 1
ATOM 660 N N . LEU B 1 57 ? -37.837 11.891 -1.037 1.00 47.43 46 LEU B N 1
ATOM 661 C CA . LEU B 1 57 ? -38.429 12.799 -1.989 1.00 44.30 46 LEU B CA 1
ATOM 662 C C . LEU B 1 57 ? -37.860 12.565 -3.385 1.00 46.08 46 LEU B C 1
ATOM 663 O O . LEU B 1 57 ? -38.570 12.710 -4.399 1.00 48.18 46 LEU B O 1
ATOM 668 N N . SER B 1 58 ? -36.608 12.153 -3.423 1.00 45.97 47 SER B N 1
ATOM 669 C CA . SER B 1 58 ? -35.890 11.931 -4.653 1.00 49.84 47 SER B CA 1
ATOM 670 C C . SER B 1 58 ? -34.619 11.116 -4.392 1.00 46.36 47 SER B C 1
ATOM 671 O O . SER B 1 58 ? -33.982 11.221 -3.332 1.00 48.62 47 SER B O 1
ATOM 674 N N . GLN B 1 59 ? -34.264 10.272 -5.353 1.00 45.85 48 GLN B N 1
ATOM 675 C CA . GLN B 1 59 ? -32.967 9.617 -5.325 1.00 50.93 48 GLN B CA 1
ATOM 676 C C . GLN B 1 59 ? -31.948 10.392 -6.167 1.00 49.86 48 GLN B C 1
ATOM 677 O O . GLN B 1 59 ? -30.778 10.164 -6.064 1.00 57.14 48 GLN B O 1
ATOM 683 N N . ASP B 1 60 ? -32.436 11.288 -7.018 1.00 53.70 49 ASP B N 1
ATOM 684 C CA . ASP B 1 60 ? -31.670 11.854 -8.162 1.00 52.53 49 ASP B CA 1
ATOM 685 C C . ASP B 1 60 ? -30.437 12.638 -7.759 1.00 54.01 49 ASP B C 1
ATOM 686 O O . ASP B 1 60 ? -30.431 13.304 -6.733 1.00 58.95 49 ASP B O 1
ATOM 691 N N . GLU B 1 67 ? -23.717 11.105 -5.954 1.00 57.76 56 GLU B N 1
ATOM 692 C CA . GLU B 1 67 ? -24.393 9.819 -6.140 1.00 57.22 56 GLU B CA 1
ATOM 693 C C . GLU B 1 67 ? -24.504 8.978 -4.853 1.00 57.24 56 GLU B C 1
ATOM 694 O O . GLU B 1 67 ? -23.578 8.902 -4.039 1.00 48.79 56 GLU B O 1
ATOM 696 N N . GLY B 1 68 ? -25.646 8.320 -4.699 1.00 51.04 57 GLY B N 1
ATOM 697 C CA . GLY B 1 68 ? -25.982 7.604 -3.496 1.00 50.58 57 GLY B CA 1
ATOM 698 C C . GLY B 1 68 ? -26.504 8.483 -2.389 1.00 46.26 57 GLY B C 1
ATOM 699 O O . GLY B 1 68 ? -26.851 7.970 -1.314 1.00 46.04 57 GLY B O 1
ATOM 700 N N . TRP B 1 69 ? -26.540 9.796 -2.616 1.00 44.76 58 TRP B N 1
ATOM 701 C CA . TRP B 1 69 ? -27.181 10.705 -1.675 1.00 48.71 58 TRP B CA 1
ATOM 702 C C . TRP B 1 69 ? -28.570 11.036 -2.166 1.00 48.53 58 TRP B C 1
ATOM 703 O O . TRP B 1 69 ? -28.757 11.426 -3.308 1.00 49.57 58 TRP B O 1
ATOM 714 N N . TRP B 1 70 ? -29.538 10.896 -1.279 1.00 49.51 59 TRP B N 1
ATOM 715 C CA . TRP B 1 70 ? -30.937 11.037 -1.630 1.00 50.32 59 TRP B CA 1
ATOM 716 C C . TRP B 1 70 ? -31.482 12.271 -0.937 1.00 47.23 59 TRP B C 1
ATOM 717 O O . TRP B 1 70 ? -30.847 12.844 -0.034 1.00 48.57 59 TRP B O 1
ATOM 728 N N . THR B 1 71 ? -32.661 12.687 -1.374 1.00 48.61 60 THR B N 1
ATOM 729 C CA . THR B 1 71 ? -33.290 13.846 -0.768 1.00 48.83 60 THR B CA 1
ATOM 730 C C . THR B 1 71 ? -34.501 13.409 0.045 1.00 45.58 60 THR B C 1
ATOM 731 O O . THR B 1 71 ? -35.385 12.723 -0.458 1.00 48.03 60 THR B O 1
ATOM 735 N N . GLY B 1 72 ? -34.532 13.806 1.315 1.00 47.18 61 GLY B N 1
ATOM 736 C CA . GLY B 1 72 ? -35.569 13.329 2.245 1.00 48.78 61 GLY B CA 1
ATOM 737 C C . GLY B 1 72 ? -36.189 14.392 3.119 1.00 47.00 61 GLY B C 1
ATOM 738 O O . GLY B 1 72 ? -35.714 15.524 3.177 1.00 43.88 61 GLY B O 1
ATOM 739 N N . GLN B 1 73 ? -37.278 14.009 3.779 1.00 46.38 62 GLN B N 1
ATOM 740 C CA . GLN B 1 73 ? -37.934 14.821 4.779 1.00 45.29 62 GLN B CA 1
ATOM 741 C C . GLN B 1 73 ? -38.230 13.984 5.996 1.00 47.93 62 GLN B C 1
ATOM 742 O O . GLN B 1 73 ? -38.736 12.878 5.866 1.00 50.52 62 GLN B O 1
ATOM 748 N N . LEU B 1 74 ? -37.972 14.563 7.163 1.00 49.64 63 LEU B N 1
ATOM 749 C CA . LEU B 1 74 ? -38.271 13.972 8.461 1.00 48.48 63 LEU B CA 1
ATOM 750 C C . LEU B 1 74 ? -39.623 14.423 8.990 1.00 46.17 63 LEU B C 1
ATOM 751 O O . LEU B 1 74 ? -40.145 15.435 8.550 1.00 46.10 63 LEU B O 1
ATOM 756 N N . PRO B 1 75 ? -40.178 13.682 9.974 1.00 49.48 64 PRO B N 1
ATOM 757 C CA . PRO B 1 75 ? -41.441 14.067 10.614 1.00 47.73 64 PRO B CA 1
ATOM 758 C C . PRO B 1 75 ? -41.404 15.485 11.188 1.00 51.17 64 PRO B C 1
ATOM 759 O O . PRO B 1 75 ? -42.437 16.168 11.227 1.00 54.19 64 PRO B O 1
ATOM 763 N N . SER B 1 76 ? -40.212 15.937 11.582 1.00 47.07 65 SER B N 1
ATOM 764 C CA . SER B 1 76 ? -40.018 17.274 12.100 1.00 47.09 65 SER B CA 1
ATOM 765 C C . SER B 1 76 ? -40.259 18.348 11.047 1.00 49.05 65 SER B C 1
ATOM 766 O O . SER B 1 76 ? -40.536 19.480 11.404 1.00 52.58 65 SER B O 1
ATOM 769 N N . GLY B 1 77 ? -40.143 17.991 9.764 1.00 47.57 66 GLY B N 1
ATOM 770 C CA . GLY B 1 77 ? -40.332 18.940 8.658 1.00 47.11 66 GLY B CA 1
ATOM 771 C C . GLY B 1 77 ? -39.038 19.204 7.897 1.00 46.39 66 GLY B C 1
ATOM 772 O O . GLY B 1 77 ? -39.065 19.587 6.728 1.00 45.63 66 GLY B O 1
ATOM 773 N N . ARG B 1 78 ? -37.899 19.002 8.564 1.00 42.28 67 ARG B N 1
ATOM 774 C CA . ARG B 1 78 ? -36.609 19.258 7.948 1.00 46.73 67 ARG B CA 1
ATOM 775 C C . ARG B 1 78 ? -36.470 18.478 6.654 1.00 45.97 67 ARG B C 1
ATOM 776 O O . ARG B 1 78 ? -36.851 17.299 6.583 1.00 43.17 67 ARG B O 1
ATOM 779 N N . VAL B 1 79 ? -35.939 19.166 5.638 1.00 41.95 68 VAL B N 1
ATOM 780 C CA . VAL B 1 79 ? -35.673 18.590 4.330 1.00 43.04 68 VAL B CA 1
ATOM 781 C C . VAL B 1 79 ? -34.193 18.676 4.037 1.00 44.96 68 VAL B C 1
ATOM 782 O O . VAL B 1 79 ? -33.588 19.736 4.174 1.00 44.19 68 VAL B O 1
ATOM 786 N N . GLY B 1 80 ? -33.582 17.581 3.627 1.00 45.98 69 GLY B N 1
ATOM 787 C CA . GLY B 1 80 ? -32.184 17.679 3.231 1.00 49.22 69 GLY B CA 1
ATOM 788 C C . GLY B 1 80 ? -31.708 16.445 2.522 1.00 48.24 69 GLY B C 1
ATOM 789 O O . GLY B 1 80 ? -32.480 15.538 2.271 1.00 47.74 69 GLY B O 1
ATOM 790 N N . VAL B 1 81 ? -30.433 16.446 2.175 1.00 49.47 70 VAL B N 1
ATOM 791 C CA . VAL B 1 81 ? -29.819 15.305 1.545 1.00 49.00 70 VAL B CA 1
ATOM 792 C C . VAL B 1 81 ? -29.161 14.430 2.618 1.00 49.13 70 VAL B C 1
ATOM 793 O O . VAL B 1 81 ? -28.696 14.920 3.671 1.00 50.49 70 VAL B O 1
ATOM 797 N N . PHE B 1 82 ? -29.100 13.137 2.329 1.00 47.92 71 PHE B N 1
ATOM 798 C CA . PHE B 1 82 ? -28.555 12.207 3.300 1.00 51.32 71 PHE B CA 1
ATOM 799 C C . PHE B 1 82 ? -28.030 10.993 2.571 1.00 48.70 71 PHE B C 1
ATOM 800 O O . PHE B 1 82 ? -28.459 10.701 1.433 1.00 48.40 71 PHE B O 1
ATOM 808 N N . PRO B 1 83 ? -27.092 10.278 3.213 1.00 51.34 72 PRO B N 1
ATOM 809 C CA . PRO B 1 83 ? -26.519 9.146 2.536 1.00 50.76 72 PRO B CA 1
ATOM 810 C C . PRO B 1 83 ? -27.383 7.959 2.613 1.00 51.45 72 PRO B C 1
ATOM 811 O O . PRO B 1 83 ? -27.836 7.557 3.706 1.00 55.08 72 PRO B O 1
ATOM 815 N N . SER B 1 84 ? -27.607 7.358 1.455 1.00 52.24 73 SER B N 1
ATOM 816 C CA . SER B 1 84 ? -28.601 6.318 1.357 1.00 49.49 73 SER B CA 1
ATOM 817 C C . SER B 1 84 ? -28.201 4.991 2.034 1.00 53.17 73 SER B C 1
ATOM 818 O O . SER B 1 84 ? -29.052 4.156 2.252 1.00 55.84 73 SER B O 1
ATOM 821 N N . ASN B 1 85 ? -26.932 4.803 2.372 1.00 53.13 74 ASN B N 1
ATOM 822 C CA . ASN B 1 85 ? -26.494 3.595 3.090 1.00 51.36 74 ASN B CA 1
ATOM 823 C C . ASN B 1 85 ? -26.880 3.605 4.583 1.00 53.24 74 ASN B C 1
ATOM 824 O O . ASN B 1 85 ? -26.535 2.668 5.348 1.00 52.03 74 ASN B O 1
ATOM 829 N N . TYR B 1 86 ? -27.606 4.644 4.999 1.00 51.52 75 TYR B N 1
ATOM 830 C CA . TYR B 1 86 ? -28.006 4.756 6.399 1.00 52.79 75 TYR B CA 1
ATOM 831 C C . TYR B 1 86 ? -29.476 4.385 6.652 1.00 49.78 75 TYR B C 1
ATOM 832 O O . TYR B 1 86 ? -29.897 4.329 7.804 1.00 48.37 75 TYR B O 1
ATOM 841 N N . VAL B 1 87 ? -30.238 4.121 5.577 1.00 49.42 76 VAL B N 1
ATOM 842 C CA . VAL B 1 87 ? -31.650 3.763 5.700 1.00 50.13 76 VAL B CA 1
ATOM 843 C C . VAL B 1 87 ? -31.920 2.359 5.189 1.00 49.15 76 VAL B C 1
ATOM 844 O O . VAL B 1 87 ? -31.137 1.813 4.430 1.00 50.74 76 VAL B O 1
ATOM 848 N N . ALA B 1 88 ? -33.001 1.759 5.657 1.00 47.78 77 ALA B N 1
ATOM 849 C CA . ALA B 1 88 ? -33.439 0.435 5.221 1.00 46.52 77 ALA B CA 1
ATOM 850 C C . ALA B 1 88 ? -34.915 0.461 4.890 1.00 51.35 77 ALA B C 1
ATOM 851 O O . ALA B 1 88 ? -35.649 1.300 5.393 1.00 48.38 77 ALA B O 1
ATOM 853 N N . PRO B 1 89 ? -35.379 -0.488 4.078 1.00 50.31 78 PRO B N 1
ATOM 854 C CA . PRO B 1 89 ? -36.785 -0.491 3.803 1.00 50.43 78 PRO B CA 1
ATOM 855 C C . PRO B 1 89 ? -37.582 -0.750 5.080 1.00 59.77 78 PRO B C 1
ATOM 856 O O . PRO B 1 89 ? -37.071 -1.403 6.013 1.00 59.11 78 PRO B O 1
ATOM 861 N N . ALA C 1 28 ? -45.967 -20.652 -9.996 1.00 58.28 17 ALA C N 1
ATOM 862 C CA . ALA C 1 28 ? -46.741 -19.441 -9.593 1.00 58.62 17 ALA C CA 1
ATOM 863 C C . ALA C 1 28 ? -46.189 -18.859 -8.293 1.00 56.54 17 ALA C C 1
ATOM 864 O O . ALA C 1 28 ? -45.707 -19.591 -7.436 1.00 61.93 17 ALA C O 1
ATOM 866 N N . GLY C 1 29 ? -46.261 -17.542 -8.146 1.00 53.70 18 GLY C N 1
ATOM 867 C CA . GLY C 1 29 ? -45.838 -16.869 -6.895 1.00 53.34 18 GLY C CA 1
ATOM 868 C C . GLY C 1 29 ? -46.636 -15.606 -6.674 1.00 48.17 18 GLY C C 1
ATOM 869 O O . GLY C 1 29 ? -47.362 -15.164 -7.567 1.00 45.14 18 GLY C O 1
ATOM 870 N N . PRO C 1 30 ? -46.530 -15.014 -5.484 1.00 45.87 19 PRO C N 1
ATOM 871 C CA . PRO C 1 30 ? -47.367 -13.857 -5.204 1.00 45.24 19 PRO C CA 1
ATOM 872 C C . PRO C 1 30 ? -46.961 -12.610 -5.968 1.00 45.71 19 PRO C C 1
ATOM 873 O O . PRO C 1 30 ? -45.784 -12.297 -6.070 1.00 48.83 19 PRO C O 1
ATOM 877 N N . VAL C 1 31 ? -47.933 -11.859 -6.448 1.00 44.08 20 VAL C N 1
ATOM 878 C CA . VAL C 1 31 ? -47.619 -10.671 -7.226 1.00 47.14 20 VAL C CA 1
ATOM 879 C C . VAL C 1 31 ? -48.081 -9.433 -6.469 1.00 44.36 20 VAL C C 1
ATOM 880 O O . VAL C 1 31 ? -49.221 -9.341 -6.069 1.00 48.56 20 VAL C O 1
ATOM 884 N N . TRP C 1 32 ? -47.165 -8.488 -6.315 1.00 44.58 21 TRP C N 1
ATOM 885 C CA . TRP C 1 32 ? -47.413 -7.215 -5.679 1.00 46.46 21 TRP C CA 1
ATOM 886 C C . TRP C 1 32 ? -47.354 -6.131 -6.732 1.00 50.85 21 TRP C C 1
ATOM 887 O O . TRP C 1 32 ? -46.792 -6.326 -7.835 1.00 53.99 21 TRP C O 1
ATOM 898 N N . THR C 1 33 ? -47.877 -4.966 -6.389 1.00 50.25 22 THR C N 1
ATOM 899 C CA . THR C 1 33 ? -47.823 -3.815 -7.293 1.00 50.88 22 THR C CA 1
ATOM 900 C C . THR C 1 33 ? -46.889 -2.741 -6.776 1.00 50.99 22 THR C C 1
ATOM 901 O O . THR C 1 33 ? -46.983 -2.357 -5.614 1.00 52.63 22 THR C O 1
ATOM 905 N N . ALA C 1 34 ? -45.996 -2.234 -7.627 1.00 46.07 23 ALA C N 1
ATOM 906 C CA . ALA C 1 34 ? -45.178 -1.084 -7.232 1.00 46.10 23 ALA C CA 1
ATOM 907 C C . ALA C 1 34 ? -46.068 0.123 -7.074 1.00 47.69 23 ALA C C 1
ATOM 908 O O . ALA C 1 34 ? -46.890 0.397 -7.941 1.00 47.04 23 ALA C O 1
ATOM 910 N N . VAL C 1 35 ? -45.911 0.836 -5.954 1.00 45.27 24 VAL C N 1
ATOM 911 C CA . VAL C 1 35 ? -46.698 2.049 -5.682 1.00 47.24 24 VAL C CA 1
ATOM 912 C C . VAL C 1 35 ? -45.869 3.323 -5.777 1.00 48.21 24 VAL C C 1
ATOM 913 O O . VAL C 1 35 ? -46.419 4.400 -5.914 1.00 47.02 24 VAL C O 1
ATOM 917 N N . PHE C 1 36 ? -44.540 3.186 -5.788 1.00 50.08 25 PHE C N 1
ATOM 918 C CA . PHE C 1 36 ? -43.653 4.318 -6.010 1.00 47.99 25 PHE C CA 1
ATOM 919 C C . PHE C 1 36 ? -42.580 3.872 -6.986 1.00 48.31 25 PHE C C 1
ATOM 920 O O . PHE C 1 36 ? -42.270 2.672 -7.099 1.00 47.19 25 PHE C O 1
ATOM 928 N N . ASP C 1 37 ? -41.984 4.832 -7.669 1.00 48.93 26 ASP C N 1
ATOM 929 C CA . ASP C 1 37 ? -40.875 4.525 -8.562 1.00 48.92 26 ASP C CA 1
ATOM 930 C C . ASP C 1 37 ? -39.592 4.336 -7.744 1.00 51.13 26 ASP C C 1
ATOM 931 O O . ASP C 1 37 ? -39.279 5.168 -6.876 1.00 47.13 26 ASP C O 1
ATOM 936 N N . TYR C 1 38 ? -38.822 3.293 -8.073 1.00 52.50 27 TYR C N 1
ATOM 937 C CA . TYR C 1 38 ? -37.474 3.091 -7.492 1.00 51.11 27 TYR C CA 1
ATOM 938 C C . TYR C 1 38 ? -36.439 3.002 -8.622 1.00 48.82 27 TYR C C 1
ATOM 939 O O . TYR C 1 38 ? -36.601 2.203 -9.530 1.00 49.87 27 TYR C O 1
ATOM 948 N N . GLU C 1 39 ? -35.393 3.826 -8.575 1.00 51.86 28 GLU C N 1
ATOM 949 C CA . GLU C 1 39 ? -34.298 3.744 -9.537 1.00 50.89 28 GLU C CA 1
ATOM 950 C C . GLU C 1 39 ? -33.177 2.876 -8.967 1.00 53.85 28 GLU C C 1
ATOM 951 O O . GLU C 1 39 ? -32.612 3.197 -7.906 1.00 55.16 28 GLU C O 1
ATOM 953 N N . ALA C 1 40 ? -32.860 1.785 -9.665 1.00 50.35 29 ALA C N 1
ATOM 954 C CA . ALA C 1 40 ? -31.796 0.871 -9.266 1.00 49.75 29 ALA C CA 1
ATOM 955 C C . ALA C 1 40 ? -30.502 1.625 -8.937 1.00 50.83 29 ALA C C 1
ATOM 956 O O . ALA C 1 40 ? -30.154 2.607 -9.605 1.00 48.48 29 ALA C O 1
ATOM 958 N N . ALA C 1 41 ? -29.789 1.190 -7.905 1.00 50.67 30 ALA C N 1
ATOM 959 C CA . ALA C 1 41 ? -28.422 1.704 -7.685 1.00 54.90 30 ALA C CA 1
ATOM 960 C C . ALA C 1 41 ? -27.424 0.861 -8.471 1.00 56.26 30 ALA C C 1
ATOM 961 O O . ALA C 1 41 ? -26.483 1.389 -9.071 1.00 63.07 30 ALA C O 1
ATOM 963 N N . GLY C 1 42 ? -27.634 -0.454 -8.460 1.00 57.69 31 GLY C N 1
ATOM 964 C CA . GLY C 1 42 ? -26.767 -1.403 -9.166 1.00 57.03 31 GLY C CA 1
ATOM 965 C C . GLY C 1 42 ? -27.566 -2.279 -10.113 1.00 55.50 31 GLY C C 1
ATOM 966 O O . GLY C 1 42 ? -28.795 -2.329 -10.042 1.00 49.82 31 GLY C O 1
ATOM 967 N N . ASP C 1 43 ? -26.853 -2.979 -10.990 1.00 53.57 32 ASP C N 1
ATOM 968 C CA . ASP C 1 43 ? -27.464 -3.854 -11.994 1.00 55.32 32 ASP C CA 1
ATOM 969 C C . ASP C 1 43 ? -28.145 -5.081 -11.372 1.00 56.31 32 ASP C C 1
ATOM 970 O O . ASP C 1 43 ? -28.913 -5.770 -12.048 1.00 55.60 32 ASP C O 1
ATOM 972 N N . GLU C 1 44 ? -27.835 -5.356 -10.100 1.00 55.78 33 GLU C N 1
ATOM 973 C CA . GLU C 1 44 ? -28.487 -6.419 -9.330 1.00 54.48 33 GLU C CA 1
ATOM 974 C C . GLU C 1 44 ? -29.875 -6.010 -8.823 1.00 52.90 33 GLU C C 1
ATOM 975 O O . GLU C 1 44 ? -30.689 -6.874 -8.477 1.00 50.06 33 GLU C O 1
ATOM 977 N N . GLU C 1 45 ? -30.135 -4.701 -8.777 1.00 50.65 34 GLU C N 1
ATOM 978 C CA . GLU C 1 45 ? -31.414 -4.168 -8.301 1.00 50.94 34 GLU C CA 1
ATOM 979 C C . GLU C 1 45 ? -32.410 -3.924 -9.444 1.00 47.30 34 GLU C C 1
ATOM 980 O O . GLU C 1 45 ? -32.051 -3.531 -10.561 1.00 43.10 34 GLU C O 1
ATOM 986 N N . LEU C 1 46 ? -33.675 -4.144 -9.164 1.00 45.29 35 LEU C N 1
ATOM 987 C CA . LEU C 1 46 ? -34.735 -3.790 -10.110 1.00 47.38 35 LEU C CA 1
ATOM 988 C C . LEU C 1 46 ? -34.959 -2.277 -10.088 1.00 49.36 35 LEU C C 1
ATOM 989 O O . LEU C 1 46 ? -34.793 -1.637 -9.042 1.00 51.06 35 LEU C O 1
ATOM 994 N N . THR C 1 47 ? -35.287 -1.708 -11.252 1.00 47.07 36 THR C N 1
ATOM 995 C CA . THR C 1 47 ? -35.927 -0.397 -11.323 1.00 48.00 36 THR C CA 1
ATOM 996 C C . THR C 1 47 ? -37.434 -0.656 -11.338 1.00 50.56 36 THR C C 1
ATOM 997 O O . THR C 1 47 ? -37.915 -1.566 -12.028 1.00 47.24 36 THR C O 1
ATOM 1001 N N . LEU C 1 48 ? -38.165 0.101 -10.526 1.00 47.84 37 LEU C N 1
ATOM 1002 C CA . LEU C 1 48 ? -39.603 -0.022 -10.446 1.00 48.43 37 LEU C CA 1
ATOM 1003 C C . LEU C 1 48 ? -40.260 1.253 -10.895 1.00 48.08 37 LEU C C 1
ATOM 1004 O O . LEU C 1 48 ? -39.757 2.336 -10.608 1.00 45.92 37 LEU C O 1
ATOM 1009 N N . ARG C 1 49 ? -41.394 1.098 -11.575 1.00 46.83 38 ARG C N 1
ATOM 1010 C CA . ARG C 1 49 ? -42.306 2.184 -11.904 1.00 46.64 38 ARG C CA 1
ATOM 1011 C C . ARG C 1 49 ? -43.656 1.906 -11.231 1.00 50.19 38 ARG C C 1
ATOM 1012 O O . ARG C 1 49 ? -44.106 0.751 -11.202 1.00 47.15 38 ARG C O 1
ATOM 1014 N N . ARG C 1 50 ? -44.310 2.945 -10.708 1.00 51.09 39 ARG C N 1
ATOM 1015 C CA . ARG C 1 50 ? -45.681 2.803 -10.215 1.00 50.62 39 ARG C CA 1
ATOM 1016 C C . ARG C 1 50 ? -46.472 1.993 -11.218 1.00 47.48 39 ARG C C 1
ATOM 1017 O O . ARG C 1 50 ? -46.507 2.356 -12.404 1.00 46.00 39 ARG C O 1
ATOM 1021 N N . GLY C 1 51 ? -47.101 0.920 -10.749 1.00 44.05 40 GLY C N 1
ATOM 1022 C CA . GLY C 1 51 ? -47.990 0.094 -11.565 1.00 45.73 40 GLY C CA 1
ATOM 1023 C C . GLY C 1 51 ? -47.323 -1.220 -11.928 1.00 48.54 40 GLY C C 1
ATOM 1024 O O . GLY C 1 51 ? -47.996 -2.181 -12.314 1.00 48.03 40 GLY C O 1
ATOM 1025 N N . ASP C 1 52 ? -46.000 -1.275 -11.835 1.00 44.72 41 ASP C N 1
ATOM 1026 C CA . ASP C 1 52 ? -45.285 -2.498 -12.199 1.00 50.52 41 ASP C CA 1
ATOM 1027 C C . ASP C 1 52 ? -45.815 -3.680 -11.370 1.00 52.05 41 ASP C C 1
ATOM 1028 O O . ASP C 1 52 ? -46.004 -3.583 -10.155 1.00 50.46 41 ASP C O 1
ATOM 1033 N N . ARG C 1 53 ? -46.040 -4.811 -12.016 1.00 48.30 42 ARG C N 1
ATOM 1034 C CA . ARG C 1 53 ? -46.429 -6.000 -11.265 1.00 49.07 42 ARG C CA 1
ATOM 1035 C C . ARG C 1 53 ? -45.197 -6.855 -11.028 1.00 47.73 42 ARG C C 1
ATOM 1036 O O . ARG C 1 53 ? -44.551 -7.296 -11.979 1.00 52.20 42 ARG C O 1
ATOM 1040 N N . VAL C 1 54 ? -44.865 -7.059 -9.761 1.00 50.26 43 VAL C N 1
ATOM 1041 C CA . VAL C 1 54 ? -43.636 -7.737 -9.349 1.00 53.17 43 VAL C CA 1
ATOM 1042 C C . VAL C 1 54 ? -43.937 -9.066 -8.652 1.00 52.04 43 VAL C C 1
ATOM 1043 O O . VAL C 1 54 ? -44.573 -9.078 -7.600 1.00 55.42 43 VAL C O 1
ATOM 1047 N N . GLN C 1 55 ? -43.484 -10.177 -9.225 1.00 48.14 44 GLN C N 1
ATOM 1048 C CA . GLN C 1 55 ? -43.621 -11.475 -8.554 1.00 48.08 44 GLN C CA 1
ATOM 1049 C C . GLN C 1 55 ? -42.454 -11.632 -7.566 1.00 50.14 44 GLN C C 1
ATOM 1050 O O . GLN C 1 55 ? -41.293 -11.513 -7.924 1.00 46.68 44 GLN C O 1
ATOM 1056 N N . VAL C 1 56 ? -42.782 -11.869 -6.312 1.00 46.96 45 VAL C N 1
ATOM 1057 C CA . VAL C 1 56 ? -41.771 -12.021 -5.298 1.00 49.26 45 VAL C CA 1
ATOM 1058 C C . VAL C 1 56 ? -41.325 -13.481 -5.264 1.00 51.93 45 VAL C C 1
ATOM 1059 O O . VAL C 1 56 ? -42.108 -14.378 -4.944 1.00 45.91 45 VAL C O 1
ATOM 1063 N N . LEU C 1 57 ? -40.070 -13.706 -5.634 1.00 48.40 46 LEU C N 1
ATOM 1064 C CA . LEU C 1 57 ? -39.503 -15.042 -5.630 1.00 51.06 46 LEU C CA 1
ATOM 1065 C C . LEU C 1 57 ? -39.011 -15.450 -4.232 1.00 50.06 46 LEU C C 1
ATOM 1066 O O . LEU C 1 57 ? -38.999 -16.644 -3.886 1.00 46.03 46 LEU C O 1
ATOM 1071 N N . SER C 1 58 ? -38.589 -14.462 -3.441 1.00 45.76 47 SER C N 1
ATOM 1072 C CA . SER C 1 58 ? -38.069 -14.727 -2.108 1.00 47.24 47 SER C CA 1
ATOM 1073 C C . SER C 1 58 ? -38.071 -13.456 -1.292 1.00 43.94 47 SER C C 1
ATOM 1074 O O . SER C 1 58 ? -37.870 -12.362 -1.828 1.00 49.53 47 SER C O 1
ATOM 1077 N N . GLN C 1 59 ? -38.297 -13.606 0.001 1.00 43.24 48 GLN C N 1
ATOM 1078 C CA . GLN C 1 59 ? -38.144 -12.509 0.950 1.00 45.20 48 GLN C CA 1
ATOM 1079 C C . GLN C 1 59 ? -36.853 -12.695 1.790 1.00 50.61 48 GLN C C 1
ATOM 1080 O O . GLN C 1 59 ? -36.584 -11.903 2.689 1.00 47.94 48 GLN C O 1
ATOM 1086 N N . ASP C 1 60 ? -36.098 -13.777 1.556 1.00 52.86 49 ASP C N 1
ATOM 1087 C CA . ASP C 1 60 ? -35.020 -14.193 2.477 1.00 47.87 49 ASP C CA 1
ATOM 1088 C C . ASP C 1 60 ? -33.850 -13.265 2.227 1.00 50.19 49 ASP C C 1
ATOM 1089 O O . ASP C 1 60 ? -33.361 -13.163 1.096 1.00 46.83 49 ASP C O 1
ATOM 1094 N N . CYS C 1 61 ? -33.410 -12.570 3.271 1.00 52.57 50 CYS C N 1
ATOM 1095 C CA . CYS C 1 61 ? -32.217 -11.731 3.167 1.00 55.36 50 CYS C CA 1
ATOM 1096 C C . CYS C 1 61 ? -30.941 -12.570 3.042 1.00 50.94 50 CYS C C 1
ATOM 1097 O O . CYS C 1 61 ? -29.920 -12.059 2.630 1.00 49.63 50 CYS C O 1
ATOM 1100 N N . ALA C 1 62 ? -30.998 -13.848 3.417 1.00 51.71 51 ALA C N 1
ATOM 1101 C CA . ALA C 1 62 ? -29.932 -14.799 3.064 1.00 51.13 51 ALA C CA 1
ATOM 1102 C C . ALA C 1 62 ? -29.793 -14.918 1.538 1.00 52.87 51 ALA C C 1
ATOM 1103 O O . ALA C 1 62 ? -28.751 -15.344 1.038 1.00 54.29 51 ALA C O 1
ATOM 1105 N N . VAL C 1 63 ? -30.855 -14.560 0.811 1.00 54.14 52 VAL C N 1
ATOM 1106 C CA . VAL C 1 63 ? -30.853 -14.550 -0.654 1.00 55.91 52 VAL C CA 1
ATOM 1107 C C . VAL C 1 63 ? -30.640 -13.136 -1.235 1.00 56.62 52 VAL C C 1
ATOM 1108 O O . VAL C 1 63 ? -29.840 -12.969 -2.141 1.00 54.03 52 VAL C O 1
ATOM 1112 N N . SER C 1 64 ? -31.346 -12.123 -0.731 1.00 56.89 53 SER C N 1
ATOM 1113 C CA . SER C 1 64 ? -31.221 -10.761 -1.291 1.00 57.92 53 SER C CA 1
ATOM 1114 C C . SER C 1 64 ? -29.944 -10.088 -0.852 1.00 57.53 53 SER C C 1
ATOM 1115 O O . SER C 1 64 ? -29.429 -9.224 -1.552 1.00 59.17 53 SER C O 1
ATOM 1118 N N . GLY C 1 65 ? -29.473 -10.448 0.337 1.00 59.31 54 GLY C N 1
ATOM 1119 C CA . GLY C 1 65 ? -28.289 -9.824 0.939 1.00 59.91 54 GLY C CA 1
ATOM 1120 C C . GLY C 1 65 ? -28.577 -8.737 1.981 1.00 61.71 54 GLY C C 1
ATOM 1121 O O . GLY C 1 65 ? -27.635 -8.205 2.570 1.00 62.05 54 GLY C O 1
ATOM 1122 N N . ASP C 1 66 ? -29.850 -8.391 2.224 1.00 56.26 55 ASP C N 1
ATOM 1123 C CA . ASP C 1 66 ? -30.143 -7.344 3.208 1.00 54.72 55 ASP C CA 1
ATOM 1124 C C . ASP C 1 66 ? -31.604 -7.293 3.599 1.00 53.58 55 ASP C C 1
ATOM 1125 O O . ASP C 1 66 ? -32.478 -7.403 2.742 1.00 45.86 55 ASP C O 1
ATOM 1127 N N . GLU C 1 67 ? -31.847 -7.091 4.897 1.00 52.87 56 GLU C N 1
ATOM 1128 C CA . GLU C 1 67 ? -33.195 -7.030 5.476 1.00 54.14 56 GLU C CA 1
ATOM 1129 C C . GLU C 1 67 ? -34.040 -5.958 4.781 1.00 50.66 56 GLU C C 1
ATOM 1130 O O . GLU C 1 67 ? -33.578 -4.850 4.514 1.00 53.70 56 GLU C O 1
ATOM 1132 N N . GLY C 1 68 ? -35.265 -6.302 4.446 1.00 50.39 57 GLY C N 1
ATOM 1133 C CA . GLY C 1 68 ? -36.154 -5.377 3.784 1.00 48.55 57 GLY C CA 1
ATOM 1134 C C . GLY C 1 68 ? -36.128 -5.445 2.293 1.00 49.51 57 GLY C C 1
ATOM 1135 O O . GLY C 1 68 ? -37.025 -4.899 1.647 1.00 48.89 57 GLY C O 1
ATOM 1136 N N . TRP C 1 69 ? -35.086 -6.086 1.744 1.00 48.59 58 TRP C N 1
ATOM 1137 C CA . TRP C 1 69 ? -34.928 -6.261 0.306 1.00 48.66 58 TRP C CA 1
ATOM 1138 C C . TRP C 1 69 ? -35.361 -7.667 -0.133 1.00 49.06 58 TRP C C 1
ATOM 1139 O O . TRP C 1 69 ? -34.916 -8.680 0.421 1.00 46.83 58 TRP C O 1
ATOM 1150 N N . TRP C 1 70 ? -36.225 -7.708 -1.140 1.00 43.98 59 TRP C N 1
ATOM 1151 C CA . TRP C 1 70 ? -36.801 -8.929 -1.605 1.00 47.95 59 TRP C CA 1
ATOM 1152 C C . TRP C 1 70 ? -36.286 -9.151 -3.008 1.00 48.56 59 TRP C C 1
ATOM 1153 O O . TRP C 1 70 ? -35.767 -8.225 -3.642 1.00 49.37 59 TRP C O 1
ATOM 1164 N N . THR C 1 71 ? -36.405 -10.403 -3.444 1.00 46.24 60 THR C N 1
ATOM 1165 C CA . THR C 1 71 ? -36.075 -10.814 -4.801 1.00 47.29 60 THR C CA 1
ATOM 1166 C C . THR C 1 71 ? -37.341 -10.892 -5.635 1.00 48.39 60 THR C C 1
ATOM 1167 O O . THR C 1 71 ? -38.300 -11.565 -5.265 1.00 51.45 60 THR C O 1
ATOM 1171 N N . GLY C 1 72 ? -37.342 -10.183 -6.760 1.00 49.18 61 GLY C N 1
ATOM 1172 C CA . GLY C 1 72 ? -38.535 -10.047 -7.557 1.00 48.63 61 GLY C CA 1
ATOM 1173 C C . GLY C 1 72 ? -38.322 -10.332 -9.009 1.00 50.59 61 GLY C C 1
ATOM 1174 O O . GLY C 1 72 ? -37.220 -10.151 -9.511 1.00 45.07 61 GLY C O 1
ATOM 1175 N N . GLN C 1 73 ? -39.382 -10.796 -9.673 1.00 51.43 62 GLN C N 1
ATOM 1176 C CA . GLN C 1 73 ? -39.369 -10.978 -11.127 1.00 51.22 62 GLN C CA 1
ATOM 1177 C C . GLN C 1 73 ? -40.409 -10.071 -11.767 1.00 48.99 62 GLN C C 1
ATOM 1178 O O . GLN C 1 73 ? -41.553 -10.018 -11.316 1.00 47.07 62 GLN C O 1
ATOM 1184 N N . LEU C 1 74 ? -39.990 -9.346 -12.799 1.00 50.49 63 LEU C N 1
ATOM 1185 C CA . LEU C 1 74 ? -40.872 -8.443 -13.541 1.00 49.87 63 LEU C CA 1
ATOM 1186 C C . LEU C 1 74 ? -41.410 -9.174 -14.756 1.00 51.53 63 LEU C C 1
ATOM 1187 O O . LEU C 1 74 ? -40.880 -10.207 -15.152 1.00 53.12 63 LEU C O 1
ATOM 1192 N N . PRO C 1 75 ? -42.484 -8.647 -15.351 1.00 52.17 64 PRO C N 1
ATOM 1193 C CA . PRO C 1 75 ? -43.048 -9.302 -16.509 1.00 50.08 64 PRO C CA 1
ATOM 1194 C C . PRO C 1 75 ? -42.042 -9.449 -17.654 1.00 50.17 64 PRO C C 1
ATOM 1195 O O . PRO C 1 75 ? -42.146 -10.390 -18.416 1.00 44.10 64 PRO C O 1
ATOM 1199 N N . SER C 1 76 ? -41.080 -8.526 -17.745 1.00 51.63 65 SER C N 1
ATOM 1200 C CA . SER C 1 76 ? -40.030 -8.555 -18.775 1.00 52.25 65 SER C CA 1
ATOM 1201 C C . SER C 1 76 ? -39.158 -9.813 -18.706 1.00 53.94 65 SER C C 1
ATOM 1202 O O . SER C 1 76 ? -38.407 -10.110 -19.637 1.00 51.84 65 SER C O 1
ATOM 1205 N N . GLY C 1 77 ? -39.255 -10.541 -17.594 1.00 58.19 66 GLY C N 1
ATOM 1206 C CA . GLY C 1 77 ? -38.463 -11.749 -17.388 1.00 58.92 66 GLY C CA 1
ATOM 1207 C C . GLY C 1 77 ? -37.416 -11.478 -16.330 1.00 59.00 66 GLY C C 1
ATOM 1208 O O . GLY C 1 77 ? -37.028 -12.375 -15.575 1.00 58.83 66 GLY C O 1
ATOM 1209 N N . ARG C 1 78 ? -36.996 -10.218 -16.255 1.00 55.99 67 ARG C N 1
ATOM 1210 C CA . ARG C 1 78 ? -35.860 -9.829 -15.443 1.00 51.84 67 ARG C CA 1
ATOM 1211 C C . ARG C 1 78 ? -36.094 -9.935 -13.920 1.00 49.33 67 ARG C C 1
ATOM 1212 O O . ARG C 1 78 ? -37.132 -9.538 -13.384 1.00 47.11 67 ARG C O 1
ATOM 1220 N N . VAL C 1 79 ? -35.091 -10.520 -13.268 1.00 48.15 68 VAL C N 1
ATOM 1221 C CA . VAL C 1 79 ? -35.086 -10.828 -11.857 1.00 50.39 68 VAL C CA 1
ATOM 1222 C C . VAL C 1 79 ? -34.070 -9.892 -11.211 1.00 50.65 68 VAL C C 1
ATOM 1223 O O . VAL C 1 79 ? -33.069 -9.573 -11.824 1.00 46.74 68 VAL C O 1
ATOM 1227 N N . GLY C 1 80 ? -34.327 -9.467 -9.973 1.00 48.07 69 GLY C N 1
ATOM 1228 C CA . GLY C 1 80 ? -33.394 -8.608 -9.240 1.00 45.02 69 GLY C CA 1
ATOM 1229 C C . GLY C 1 80 ? -33.885 -8.378 -7.826 1.00 46.33 69 GLY C C 1
ATOM 1230 O O . GLY C 1 80 ? -34.924 -8.904 -7.434 1.00 47.13 69 GLY C O 1
ATOM 1231 N N . VAL C 1 81 ? -33.131 -7.619 -7.041 1.00 47.51 70 VAL C N 1
ATOM 1232 C CA . VAL C 1 81 ? -33.575 -7.282 -5.706 1.00 44.82 70 VAL C CA 1
ATOM 1233 C C . VAL C 1 81 ? -34.212 -5.909 -5.739 1.00 47.45 70 VAL C C 1
ATOM 1234 O O . VAL C 1 81 ? -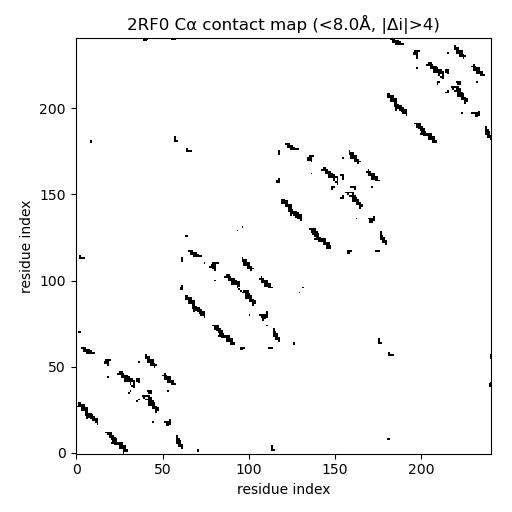33.891 -5.095 -6.596 1.00 46.41 70 VAL C O 1
ATOM 1238 N N . PHE C 1 82 ? -35.123 -5.681 -4.791 1.00 49.46 71 PHE C N 1
ATOM 1239 C CA . PHE C 1 82 ? -35.878 -4.451 -4.704 1.00 49.26 71 PHE C CA 1
ATOM 1240 C C . PHE C 1 82 ? -36.296 -4.187 -3.268 1.00 48.78 71 PHE C C 1
ATOM 1241 O O . PHE C 1 82 ? -36.422 -5.127 -2.429 1.00 48.11 71 PHE C O 1
ATOM 1249 N N . PRO C 1 83 ? -36.432 -2.898 -2.935 1.00 50.59 72 PRO C N 1
ATOM 1250 C CA . PRO C 1 83 ? -36.805 -2.563 -1.574 1.00 47.12 72 PRO C CA 1
ATOM 1251 C C . PRO C 1 83 ? -38.295 -2.789 -1.355 1.00 51.45 72 PRO C C 1
ATOM 1252 O O . PRO C 1 83 ? -39.163 -2.289 -2.118 1.00 48.17 72 PRO C O 1
ATOM 1256 N N . SER C 1 84 ? -38.604 -3.571 -0.319 1.00 50.61 73 SER C N 1
ATOM 1257 C CA . SER C 1 84 ? -39.969 -4.023 -0.119 1.00 48.90 73 SER C CA 1
ATOM 1258 C C . SER C 1 84 ? -40.946 -2.891 0.288 1.00 51.54 73 SER C C 1
ATOM 1259 O O . SER C 1 84 ? -42.163 -3.065 0.186 1.00 52.54 73 SER C O 1
ATOM 1262 N N . ASN C 1 85 ? -40.442 -1.725 0.704 1.00 50.28 74 ASN C N 1
ATOM 1263 C CA . ASN C 1 85 ? -41.347 -0.626 1.046 1.00 48.62 74 ASN C CA 1
ATOM 1264 C C . ASN C 1 85 ? -41.936 0.087 -0.208 1.00 51.55 74 ASN C C 1
ATOM 1265 O O . ASN C 1 85 ? -42.632 1.108 -0.100 1.00 50.35 74 ASN C O 1
ATOM 1270 N N . TYR C 1 86 ? -41.676 -0.443 -1.396 1.00 49.13 75 TYR C N 1
ATOM 1271 C CA . TYR C 1 86 ? -42.168 0.203 -2.619 1.00 50.23 75 TYR C CA 1
ATOM 1272 C C . TYR C 1 86 ? -43.319 -0.554 -3.245 1.00 51.97 75 TYR C C 1
ATOM 1273 O O . TYR C 1 86 ? -43.837 -0.111 -4.277 1.00 48.61 75 TYR C O 1
ATOM 1282 N N . VAL C 1 87 ? -43.719 -1.688 -2.657 1.00 53.26 76 VAL C N 1
ATOM 1283 C CA . VAL C 1 87 ? -44.825 -2.485 -3.224 1.00 51.81 76 VAL C CA 1
ATOM 1284 C C . VAL C 1 87 ? -46.007 -2.626 -2.287 1.00 51.80 76 VAL C C 1
ATOM 1285 O O . VAL C 1 87 ? -45.906 -2.426 -1.075 1.00 48.79 76 VAL C O 1
ATOM 1289 N N . ALA C 1 88 ? -47.159 -2.940 -2.861 1.00 49.86 77 ALA C N 1
ATOM 1290 C CA . ALA C 1 88 ? -48.383 -3.092 -2.100 1.00 51.43 77 ALA C CA 1
ATOM 1291 C C . ALA C 1 88 ? -49.121 -4.315 -2.615 1.00 50.62 77 ALA C C 1
ATOM 1292 O O . ALA C 1 88 ? -48.947 -4.700 -3.790 1.00 51.14 77 ALA C O 1
ATOM 1294 N N . PRO C 1 89 ? -49.908 -4.961 -1.742 1.00 48.79 78 PRO C N 1
ATOM 1295 C CA . PRO C 1 89 ? -50.648 -6.123 -2.186 1.00 53.07 78 PRO C CA 1
ATOM 1296 C C . PRO C 1 89 ? -51.608 -5.784 -3.331 1.00 57.69 78 PRO C C 1
ATOM 1297 O O . PRO C 1 89 ? -52.064 -4.642 -3.491 1.00 61.47 78 PRO C O 1
ATOM 1302 N N . GLY D 1 29 ? -11.480 9.858 -11.161 1.00 58.99 18 GLY D N 1
ATOM 1303 C CA . GLY D 1 29 ? -10.372 10.268 -10.196 1.00 58.73 18 GLY D CA 1
ATOM 1304 C C . GLY D 1 29 ? -10.879 11.000 -8.951 1.00 56.40 18 GLY D C 1
ATOM 1305 O O . GLY D 1 29 ? -11.840 11.744 -9.031 1.00 61.55 18 GLY D O 1
ATOM 1306 N N . PRO D 1 30 ? -10.243 10.805 -7.783 1.00 52.21 19 PRO D N 1
ATOM 1307 C CA . PRO D 1 30 ? -10.785 11.454 -6.582 1.00 46.66 19 PRO D CA 1
ATOM 1308 C C . PRO D 1 30 ? -10.559 12.960 -6.575 1.00 48.96 19 PRO D C 1
ATOM 1309 O O . PRO D 1 30 ? -9.525 13.450 -7.042 1.00 45.24 19 PRO D O 1
ATOM 1313 N N . VAL D 1 31 ? -11.534 13.697 -6.060 1.00 44.10 20 VAL D N 1
ATOM 1314 C CA . VAL D 1 31 ? -11.505 15.146 -6.109 1.00 46.85 20 VAL D CA 1
ATOM 1315 C C . VAL D 1 31 ? -11.276 15.669 -4.712 1.00 51.73 20 VAL D C 1
ATOM 1316 O O . VAL D 1 31 ? -12.047 15.371 -3.793 1.00 50.80 20 VAL D O 1
ATOM 1320 N N . TRP D 1 32 ? -10.161 16.391 -4.553 1.00 51.95 21 TRP D N 1
ATOM 1321 C CA . TRP D 1 32 ? -9.813 17.068 -3.301 1.00 53.57 21 TRP D CA 1
ATOM 1322 C C . TRP D 1 32 ? -10.088 18.563 -3.443 1.00 58.63 21 TRP D C 1
ATOM 1323 O O . TRP D 1 32 ? -10.057 19.102 -4.570 1.00 60.13 21 TRP D O 1
ATOM 1334 N N . THR D 1 33 ? -10.406 19.239 -2.342 1.00 49.50 22 THR D N 1
ATOM 1335 C CA . THR D 1 33 ? -10.768 20.663 -2.437 1.00 49.19 22 THR D CA 1
ATOM 1336 C C . THR D 1 33 ? -9.675 21.537 -1.821 1.00 45.93 22 THR D C 1
ATOM 1337 O O . THR D 1 33 ? -9.234 21.297 -0.703 1.00 45.84 22 THR D O 1
ATOM 1341 N N . ALA D 1 34 ? -9.201 22.531 -2.574 1.00 44.10 23 ALA D N 1
ATOM 1342 C CA . ALA D 1 34 ? -8.207 23.471 -2.037 1.00 48.54 23 ALA D CA 1
ATOM 1343 C C . ALA D 1 34 ? -8.776 24.201 -0.868 1.00 48.16 23 ALA D C 1
ATOM 1344 O O . ALA D 1 34 ? -9.885 24.688 -0.935 1.00 47.42 23 ALA D O 1
ATOM 1346 N N . VAL D 1 35 ? -8.010 24.242 0.224 1.00 48.66 24 VAL D N 1
ATOM 1347 C CA . VAL D 1 35 ? -8.397 24.945 1.420 1.00 51.36 24 VAL D CA 1
ATOM 1348 C C . VAL D 1 35 ? -7.601 26.241 1.597 1.00 49.31 24 VAL D C 1
ATOM 1349 O O . VAL D 1 35 ? -8.033 27.095 2.326 1.00 45.46 24 VAL D O 1
ATOM 1353 N N . PHE D 1 36 ? -6.442 26.356 0.938 1.00 49.66 25 PHE D N 1
ATOM 1354 C CA . PHE D 1 36 ? -5.602 27.588 0.915 1.00 46.72 25 PHE D CA 1
ATOM 1355 C C . PHE D 1 36 ? -5.183 27.913 -0.503 1.00 43.52 25 PHE D C 1
ATOM 1356 O O . PHE D 1 36 ? -5.139 27.038 -1.370 1.00 49.52 25 PHE D O 1
ATOM 1364 N N . ASP D 1 37 ? -4.836 29.169 -0.733 1.00 43.92 26 ASP D N 1
ATOM 1365 C CA . ASP D 1 37 ? -4.316 29.617 -2.008 1.00 43.56 26 ASP D CA 1
ATOM 1366 C C . ASP D 1 37 ? -2.835 29.205 -2.108 1.00 48.28 26 ASP D C 1
ATOM 1367 O O . ASP D 1 37 ? -2.103 29.302 -1.121 1.00 46.77 26 ASP D O 1
ATOM 1372 N N . TYR D 1 38 ? -2.427 28.720 -3.281 1.00 48.03 27 TYR D N 1
ATOM 1373 C CA . TYR D 1 38 ? -1.029 28.374 -3.569 1.00 48.08 27 TYR D CA 1
ATOM 1374 C C . TYR D 1 38 ? -0.680 29.015 -4.901 1.00 46.04 27 TYR D C 1
ATOM 1375 O O . TYR D 1 38 ? -1.346 28.776 -5.900 1.00 48.15 27 TYR D O 1
ATOM 1384 N N . GLU D 1 39 ? 0.376 29.823 -4.921 1.00 45.22 28 GLU D N 1
ATOM 1385 C CA . GLU D 1 39 ? 0.857 30.417 -6.127 1.00 45.49 28 GLU D CA 1
ATOM 1386 C C . GLU D 1 39 ? 1.958 29.511 -6.718 1.00 47.91 28 GLU D C 1
ATOM 1387 O O . GLU D 1 39 ? 2.977 29.259 -6.069 1.00 48.12 28 GLU D O 1
ATOM 1389 N N . ALA D 1 40 ? 1.784 29.085 -7.961 1.00 46.13 29 ALA D N 1
ATOM 1390 C CA . ALA D 1 40 ? 2.809 28.261 -8.627 1.00 44.27 29 ALA D CA 1
ATOM 1391 C C . ALA D 1 40 ? 4.202 28.912 -8.590 1.00 44.84 29 ALA D C 1
ATOM 1392 O O . ALA D 1 40 ? 4.390 30.093 -8.976 1.00 45.75 29 ALA D O 1
ATOM 1394 N N . ALA D 1 41 ? 5.189 28.109 -8.176 1.00 47.27 30 ALA D N 1
ATOM 1395 C CA . ALA D 1 41 ? 6.594 28.496 -8.209 1.00 45.42 30 ALA D CA 1
ATOM 1396 C C . ALA D 1 41 ? 7.350 28.123 -9.468 1.00 49.35 30 ALA D C 1
ATOM 1397 O O . ALA D 1 41 ? 8.488 28.498 -9.618 1.00 49.68 30 ALA D O 1
ATOM 1399 N N . GLY D 1 42 ? 6.721 27.404 -10.386 1.00 50.32 31 GLY D N 1
ATOM 1400 C CA . GLY D 1 42 ? 7.246 27.194 -11.714 1.00 50.57 31 GLY D CA 1
ATOM 1401 C C . GLY D 1 42 ? 6.150 26.629 -12.598 1.00 47.49 31 GLY D C 1
ATOM 1402 O O . GLY D 1 42 ? 5.120 26.252 -12.093 1.00 47.36 31 GLY D O 1
ATOM 1403 N N . ASP D 1 43 ? 6.372 26.551 -13.912 1.00 45.05 32 ASP D N 1
ATOM 1404 C CA . ASP D 1 43 ? 5.240 26.232 -14.845 1.00 47.94 32 ASP D CA 1
ATOM 1405 C C . ASP D 1 43 ? 4.718 24.815 -14.695 1.00 45.07 32 ASP D C 1
ATOM 1406 O O . ASP D 1 43 ? 3.632 24.505 -15.166 1.00 48.09 32 ASP D O 1
ATOM 1411 N N . GLU D 1 44 ? 5.483 23.954 -14.034 1.00 45.45 33 GLU D N 1
ATOM 1412 C CA . GLU D 1 44 ? 5.059 22.564 -13.815 1.00 45.43 33 GLU D CA 1
ATOM 1413 C C . GLU 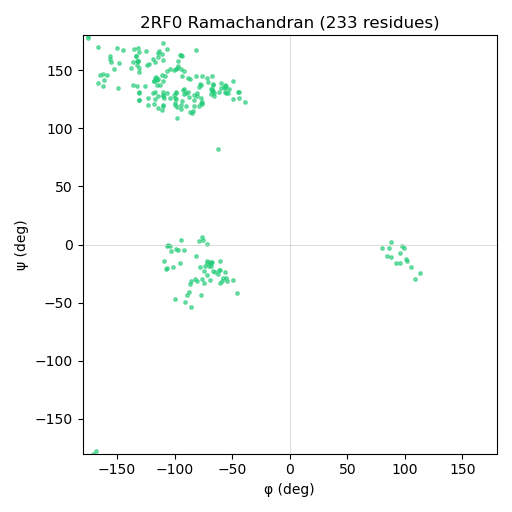D 1 44 ? 4.101 22.435 -12.645 1.00 49.17 33 GLU D C 1
ATOM 1414 O O . GLU D 1 44 ? 3.532 21.370 -12.424 1.00 49.29 33 GLU D O 1
ATOM 1420 N N . GLU D 1 45 ? 3.954 23.509 -11.881 1.00 48.65 34 GLU D N 1
ATOM 1421 C CA . GLU D 1 45 ? 3.087 23.508 -10.709 1.00 47.60 34 GLU D CA 1
ATOM 1422 C C . GLU D 1 45 ? 1.770 24.164 -11.018 1.00 47.60 34 GLU D C 1
ATOM 1423 O O . GLU D 1 45 ? 1.679 25.074 -11.864 1.00 45.97 34 GLU D O 1
ATOM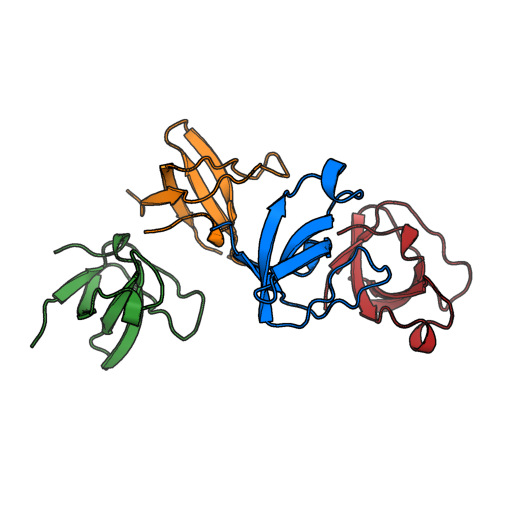 1429 N N . LEU D 1 46 ? 0.745 23.698 -10.320 1.00 47.60 35 LEU D N 1
ATOM 1430 C CA . LEU D 1 46 ? -0.561 24.334 -10.329 1.00 51.73 35 LEU D CA 1
ATOM 1431 C C . LEU D 1 46 ? -0.632 25.535 -9.371 1.00 52.24 35 LEU D C 1
ATOM 1432 O O . LEU D 1 46 ? 0.044 25.566 -8.345 1.00 51.67 35 LEU D O 1
ATOM 1437 N N . THR D 1 47 ? -1.396 26.553 -9.779 1.00 47.31 36 THR D N 1
ATOM 1438 C CA . THR D 1 47 ? -1.849 27.606 -8.883 1.00 46.67 36 THR D CA 1
ATOM 1439 C C . THR D 1 47 ? -3.187 27.091 -8.392 1.00 48.29 36 THR D C 1
ATOM 1440 O O . THR D 1 47 ? -4.008 26.610 -9.192 1.00 51.40 36 THR D O 1
ATOM 1444 N N . LEU D 1 48 ? -3.352 27.102 -7.075 1.00 50.39 37 LEU D N 1
ATOM 1445 C CA . LEU D 1 48 ? -4.614 26.759 -6.432 1.00 50.47 37 LEU D CA 1
ATOM 1446 C C . LEU D 1 48 ? -5.255 28.000 -5.822 1.00 51.37 37 LEU D C 1
ATOM 1447 O O . LEU D 1 48 ? -4.558 28.858 -5.263 1.00 48.44 37 LEU D O 1
ATOM 1452 N N . ARG D 1 49 ? -6.583 28.089 -5.947 1.00 51.40 38 ARG D N 1
ATOM 1453 C CA . ARG D 1 49 ? -7.399 29.050 -5.204 1.00 47.61 38 ARG D CA 1
ATOM 1454 C C . ARG D 1 49 ? -8.375 28.296 -4.320 1.00 50.20 38 ARG D C 1
ATOM 1455 O O . ARG D 1 49 ? -8.947 27.278 -4.740 1.00 48.75 38 ARG D O 1
ATOM 1463 N N . ARG D 1 50 ? -8.570 28.811 -3.109 1.00 50.84 39 ARG D N 1
ATOM 1464 C CA . ARG D 1 50 ? -9.552 28.294 -2.170 1.00 49.48 39 ARG D CA 1
ATOM 1465 C C . ARG D 1 50 ? -10.821 27.878 -2.882 1.00 49.03 39 ARG D C 1
ATOM 1466 O O . ARG D 1 50 ? -11.466 28.705 -3.541 1.00 50.22 39 ARG D O 1
ATOM 1474 N N . GLY D 1 51 ? -11.203 26.616 -2.713 1.00 50.56 40 GLY D N 1
ATOM 1475 C CA . GLY D 1 51 ? -12.485 26.117 -3.235 1.00 48.20 40 GLY D CA 1
ATOM 1476 C C . GLY D 1 51 ? -12.269 25.338 -4.523 1.00 50.22 40 GLY D C 1
ATOM 1477 O O . GLY D 1 51 ? -13.157 24.669 -4.999 1.00 48.37 40 GLY D O 1
ATOM 1478 N N . ASP D 1 52 ? -11.088 25.437 -5.110 1.00 48.76 41 ASP D N 1
ATOM 1479 C CA . ASP D 1 52 ? -10.795 24.706 -6.342 1.00 51.19 41 ASP D CA 1
ATOM 1480 C C . ASP D 1 52 ? -10.943 23.199 -6.113 1.00 50.90 41 ASP D C 1
ATOM 1481 O O . ASP D 1 52 ? -10.417 22.656 -5.151 1.00 49.39 41 ASP D O 1
ATOM 1486 N N . ARG D 1 53 ? -11.610 22.539 -7.041 1.00 48.36 42 ARG D N 1
ATOM 1487 C CA . ARG D 1 53 ? -11.727 21.095 -7.039 1.00 49.53 42 ARG D CA 1
ATOM 1488 C C . ARG D 1 53 ? -10.634 20.537 -7.920 1.00 52.09 42 ARG D C 1
ATOM 1489 O O . ARG D 1 53 ? -10.546 20.863 -9.118 1.00 50.67 42 ARG D O 1
ATOM 1497 N N . VAL D 1 54 ? -9.741 19.775 -7.293 1.00 45.38 43 VAL D N 1
ATOM 1498 C CA . VAL D 1 54 ? -8.580 19.212 -7.968 1.00 46.47 43 VAL D CA 1
ATOM 1499 C C . VAL D 1 54 ? -8.759 17.710 -8.055 1.00 49.62 43 VAL D C 1
ATOM 1500 O O . VAL D 1 54 ? -8.866 17.040 -7.019 1.00 48.62 43 VAL D O 1
ATOM 1504 N N . GLN D 1 55 ? -8.862 17.192 -9.279 1.00 47.40 44 GLN D N 1
ATOM 1505 C CA . GLN D 1 55 ? -8.865 15.736 -9.509 1.00 49.07 44 GLN D CA 1
ATOM 1506 C C . GLN D 1 55 ? -7.407 15.252 -9.361 1.00 51.39 44 GLN D C 1
ATOM 1507 O O . GLN D 1 55 ? -6.505 15.776 -10.012 1.00 53.03 44 GLN D O 1
ATOM 1513 N N . VAL D 1 56 ? -7.189 14.304 -8.450 1.00 48.10 45 VAL D N 1
ATOM 1514 C CA . VAL D 1 56 ? -5.846 13.796 -8.197 1.00 46.70 45 VAL D CA 1
ATOM 1515 C C . VAL D 1 56 ? -5.623 12.622 -9.137 1.00 48.75 45 VAL D C 1
ATOM 1516 O O . VAL D 1 56 ? -6.318 11.628 -9.073 1.00 51.11 45 VAL D O 1
ATOM 1520 N N . LEU D 1 57 ? -4.611 12.768 -9.988 1.00 47.76 46 LEU D N 1
ATOM 1521 C CA . LEU D 1 57 ? -4.208 11.741 -10.953 1.00 46.71 46 LEU D CA 1
ATOM 1522 C C . LEU D 1 57 ? -3.240 10.783 -10.304 1.00 47.07 46 LEU D C 1
ATOM 1523 O O . LEU D 1 57 ? -3.227 9.597 -10.617 1.00 45.76 46 LEU D O 1
ATOM 1528 N N . SER D 1 58 ? -2.414 11.303 -9.392 1.00 51.17 47 SER D N 1
ATOM 1529 C CA . SER D 1 58 ? -1.493 10.455 -8.677 1.00 50.39 47 SER D CA 1
ATOM 1530 C C . SER D 1 58 ? -1.047 11.093 -7.388 1.00 47.02 47 SER D C 1
ATOM 1531 O O . SER D 1 58 ? -0.846 12.305 -7.321 1.00 44.77 47 SER D O 1
ATOM 1534 N N . GLN D 1 59 ? -0.828 10.253 -6.374 1.00 44.98 48 GLN D N 1
ATOM 1535 C CA . GLN D 1 59 ? -0.185 10.717 -5.163 1.00 52.04 48 GLN D CA 1
ATOM 1536 C C . GLN D 1 59 ? 1.324 10.385 -5.187 1.00 55.65 48 GLN D C 1
ATOM 1537 O O . GLN D 1 59 ? 2.025 10.775 -4.275 1.00 51.67 48 GLN D O 1
ATOM 1543 N N . ASP D 1 60 ? 1.806 9.665 -6.209 1.00 59.94 49 ASP D N 1
ATOM 1544 C CA . ASP D 1 60 ? 3.203 9.110 -6.223 1.00 59.38 49 ASP D CA 1
ATOM 1545 C C . ASP D 1 60 ? 4.273 10.213 -6.332 1.00 60.65 49 ASP D C 1
ATOM 1546 O O . ASP D 1 60 ? 4.181 11.079 -7.210 1.00 62.66 49 ASP D O 1
ATOM 1551 N N . CYS D 1 61 ? 5.277 10.193 -5.446 1.00 63.71 50 CYS D N 1
ATOM 1552 C CA . CYS D 1 61 ? 6.435 11.101 -5.588 1.00 64.75 50 CYS D CA 1
ATOM 1553 C C . CYS D 1 61 ? 7.304 10.708 -6.795 1.00 67.57 50 CYS D C 1
ATOM 1554 O O . CYS D 1 61 ? 7.936 11.564 -7.417 1.00 70.36 50 CYS D O 1
ATOM 1557 N N . ALA D 1 62 ? 7.328 9.415 -7.120 1.00 66.02 51 ALA D N 1
ATOM 1558 C CA . ALA D 1 62 ? 7.925 8.927 -8.371 1.00 67.82 51 ALA D CA 1
ATOM 1559 C C . ALA D 1 62 ? 7.352 9.621 -9.614 1.00 67.17 51 ALA D C 1
ATOM 1560 O O . ALA D 1 62 ? 8.050 9.773 -10.614 1.00 67.05 51 ALA D O 1
ATOM 1562 N N . VAL D 1 63 ? 6.082 10.021 -9.546 1.00 65.50 52 VAL D N 1
ATOM 1563 C CA . VAL D 1 63 ? 5.425 10.756 -10.628 1.00 65.86 52 VAL D CA 1
ATOM 1564 C C . VAL D 1 63 ? 5.570 12.283 -10.456 1.00 67.92 52 VAL D C 1
ATOM 1565 O O . VAL D 1 63 ? 5.958 12.989 -11.389 1.00 70.84 52 VAL D O 1
ATOM 1569 N N . SER D 1 64 ? 5.264 12.796 -9.272 1.00 64.38 53 SER D N 1
ATOM 1570 C CA . SER D 1 64 ? 5.350 14.235 -9.038 1.00 65.17 53 SER D CA 1
ATOM 1571 C C . SER D 1 64 ? 6.788 14.733 -8.965 1.00 65.44 53 SER D C 1
ATOM 1572 O O . SER D 1 64 ? 7.050 15.913 -9.208 1.00 63.77 53 SER D O 1
ATOM 1575 N N . GLY D 1 65 ? 7.700 13.842 -8.582 1.00 65.03 54 GLY D N 1
ATOM 1576 C CA . GLY D 1 65 ? 9.103 14.212 -8.328 1.00 65.87 54 GLY D CA 1
ATOM 1577 C C . GLY D 1 65 ? 9.431 14.674 -6.908 1.00 66.54 54 GLY D C 1
ATOM 1578 O O . GLY D 1 65 ? 10.577 15.017 -6.633 1.00 69.26 54 GLY D O 1
ATOM 1579 N N . ASP D 1 66 ? 8.469 14.677 -5.983 1.00 63.24 55 ASP D N 1
ATOM 1580 C CA . ASP D 1 66 ? 8.795 15.109 -4.617 1.00 61.08 55 ASP D CA 1
ATOM 1581 C C . ASP D 1 66 ? 7.770 14.680 -3.588 1.00 53.48 55 ASP D C 1
ATOM 1582 O O . ASP D 1 66 ? 6.576 14.778 -3.811 1.00 49.17 55 ASP D O 1
ATOM 1584 N N . GLU D 1 67 ? 8.239 14.196 -2.448 1.00 54.11 56 GLU D N 1
ATOM 1585 C CA . GLU D 1 67 ? 7.336 13.702 -1.394 1.00 53.08 56 GLU D CA 1
ATOM 1586 C C . GLU D 1 67 ? 6.352 14.816 -1.021 1.00 51.04 56 GLU D C 1
ATOM 1587 O O . GLU D 1 67 ? 6.736 15.975 -0.854 1.00 48.95 56 GLU D O 1
ATOM 1589 N N . GLY D 1 68 ? 5.076 14.462 -0.988 1.00 45.79 57 GLY D N 1
ATOM 1590 C CA . GLY D 1 68 ? 4.010 15.360 -0.582 1.00 49.42 57 GLY D CA 1
ATOM 1591 C C . GLY D 1 68 ? 3.434 16.199 -1.709 1.00 47.09 57 GLY D C 1
ATOM 1592 O O . GLY D 1 68 ? 2.437 16.872 -1.539 1.00 47.22 57 GLY D O 1
ATOM 1593 N N . TRP D 1 69 ? 4.094 16.181 -2.868 1.00 44.37 58 TRP D N 1
ATOM 1594 C CA . TRP D 1 69 ? 3.549 16.785 -4.050 1.00 43.75 58 TRP D CA 1
ATOM 1595 C C . TRP D 1 69 ? 2.783 15.749 -4.821 1.00 44.60 58 TRP D C 1
ATOM 1596 O O . TRP D 1 69 ? 3.293 14.654 -5.107 1.00 45.82 58 TRP D O 1
ATOM 1607 N N . TRP D 1 70 ? 1.599 16.124 -5.220 1.00 42.22 59 TRP D N 1
ATOM 1608 C CA . TRP D 1 70 ? 0.722 15.239 -5.971 1.00 44.11 59 TRP D CA 1
ATOM 1609 C C . TRP D 1 70 ? 0.518 15.805 -7.360 1.00 45.45 59 TRP D C 1
ATOM 1610 O O . TRP D 1 70 ? 0.821 16.980 -7.612 1.00 48.90 59 TRP D O 1
ATOM 1621 N N . THR D 1 71 ? 0.011 14.972 -8.248 1.00 45.51 60 THR D N 1
ATOM 1622 C CA . THR D 1 71 ? -0.330 15.407 -9.601 1.00 44.87 60 THR D CA 1
ATOM 1623 C C . THR D 1 71 ? -1.833 15.564 -9.728 1.00 46.73 60 THR D C 1
ATOM 1624 O O . THR D 1 71 ? -2.587 14.663 -9.428 1.00 45.98 60 THR D O 1
ATOM 1628 N N . GLY D 1 72 ? -2.261 16.736 -10.166 1.00 48.14 61 GLY D N 1
ATOM 1629 C CA . GLY D 1 72 ? -3.669 17.054 -10.226 1.00 49.47 61 GLY D CA 1
ATOM 1630 C C . GLY D 1 72 ? -4.094 17.637 -11.553 1.00 47.39 61 GLY D C 1
ATOM 1631 O O . GLY D 1 72 ? -3.261 18.032 -12.377 1.00 45.92 61 GLY D O 1
ATOM 1632 N N . GLN D 1 73 ? -5.403 17.656 -11.745 1.00 48.14 62 GLN D N 1
ATOM 1633 C CA . GLN D 1 73 ? -6.043 18.246 -12.883 1.00 47.31 62 GLN D CA 1
ATOM 1634 C C . GLN D 1 73 ? -7.148 19.143 -12.380 1.00 49.32 62 GLN D C 1
ATOM 1635 O O . GLN D 1 73 ? -8.032 18.692 -11.627 1.00 47.23 62 GLN D O 1
ATOM 1641 N N . LEU D 1 74 ? -7.086 20.405 -12.784 1.00 47.24 63 LEU D N 1
ATOM 1642 C CA . LEU D 1 74 ? -8.110 21.391 -12.447 1.00 48.29 63 LEU D CA 1
ATOM 1643 C C . LEU D 1 74 ? -9.281 21.256 -13.384 1.00 46.34 63 LEU D C 1
ATOM 1644 O O . LEU D 1 74 ? -9.209 20.527 -14.369 1.00 50.12 63 LEU D O 1
ATOM 1649 N N . PRO D 1 75 ? -10.418 21.903 -13.056 1.00 52.70 64 PRO D N 1
ATOM 1650 C CA . PRO D 1 75 ? -11.588 21.872 -13.941 1.00 47.21 64 PRO D CA 1
ATOM 1651 C C . PRO D 1 75 ? -11.330 22.430 -15.349 1.00 49.46 64 PRO D C 1
ATOM 1652 O O . PRO D 1 75 ? -11.930 21.958 -16.295 1.00 43.89 64 PRO D O 1
ATOM 1656 N N . SER D 1 76 ? -10.427 23.402 -15.476 1.00 49.96 65 SER D N 1
ATOM 1657 C CA . SER D 1 76 ? -9.904 23.845 -16.796 1.00 51.05 65 SER D CA 1
ATOM 1658 C C . SER D 1 76 ? -9.277 22.728 -17.641 1.00 49.03 65 SER D C 1
ATOM 1659 O O . SER D 1 76 ? -9.191 22.859 -18.856 1.00 48.16 65 SER D O 1
ATOM 1662 N N . GLY D 1 77 ? -8.817 21.656 -16.998 1.00 47.98 66 GLY D N 1
ATOM 1663 C CA . GLY D 1 77 ? -8.104 20.584 -17.691 1.00 48.82 66 GLY D CA 1
ATOM 1664 C C . GLY D 1 77 ? -6.585 20.731 -17.584 1.00 48.51 66 GLY D C 1
ATOM 1665 O O . GLY D 1 77 ? -5.845 19.890 -18.075 1.00 47.55 66 GLY D O 1
ATOM 1666 N N . ARG D 1 78 ? -6.144 21.795 -16.925 1.00 44.65 67 ARG D N 1
ATOM 1667 C CA . ARG D 1 78 ? -4.753 22.011 -16.630 1.00 49.50 67 ARG D CA 1
ATOM 1668 C C . ARG D 1 78 ? -4.276 20.921 -15.665 1.00 48.30 67 ARG D C 1
ATOM 1669 O O . ARG D 1 78 ? -4.933 20.619 -14.675 1.00 47.48 67 ARG D O 1
ATOM 1677 N N . VAL D 1 79 ? -3.149 20.303 -16.019 1.00 47.30 68 VAL D N 1
ATOM 1678 C CA . VAL D 1 79 ? -2.537 19.241 -15.226 1.00 45.91 68 VAL D CA 1
ATOM 1679 C C . VAL D 1 79 ? -1.235 19.787 -14.695 1.00 47.82 68 VAL D C 1
ATOM 1680 O O . VAL D 1 79 ? -0.487 20.472 -15.407 1.00 44.94 68 VAL D O 1
ATOM 1684 N N . GLY D 1 80 ? -0.937 19.532 -13.433 1.00 45.02 69 GLY D N 1
ATOM 1685 C CA . GLY D 1 80 ? 0.355 19.943 -12.909 1.00 47.07 69 GLY D CA 1
ATOM 1686 C C . GLY D 1 80 ? 0.556 19.362 -11.529 1.00 46.74 69 GLY D C 1
ATOM 1687 O O . GLY D 1 80 ? -0.312 18.650 -11.010 1.00 47.03 69 GLY D O 1
ATOM 1688 N N . VAL D 1 81 ? 1.683 19.644 -10.914 1.00 46.44 70 VAL D N 1
ATOM 1689 C CA . VAL D 1 81 ? 1.877 19.095 -9.566 1.00 45.15 70 VAL D CA 1
ATOM 1690 C C . VAL D 1 81 ? 1.522 20.187 -8.545 1.00 46.28 70 VAL D C 1
ATOM 1691 O O . VAL D 1 81 ? 1.686 21.376 -8.797 1.00 52.71 70 VAL D O 1
ATOM 1695 N N . PHE D 1 82 ? 1.092 19.784 -7.372 1.00 48.22 71 PHE D N 1
ATOM 1696 C CA . PHE D 1 82 ? 0.697 20.724 -6.360 1.00 48.47 71 PHE D CA 1
ATOM 1697 C C . PHE D 1 82 ? 0.982 20.190 -4.922 1.00 49.79 71 PHE D C 1
ATOM 1698 O O . PHE D 1 82 ? 1.139 18.993 -4.721 1.00 48.10 71 PHE D O 1
ATOM 1706 N N . PRO D 1 83 ? 1.134 21.101 -3.944 1.00 49.04 72 PRO D N 1
ATOM 1707 C CA . PRO D 1 83 ? 1.402 20.691 -2.552 1.00 48.57 72 PRO D CA 1
ATOM 1708 C C . PRO D 1 83 ? 0.149 20.184 -1.893 1.00 49.02 72 PRO D C 1
ATOM 1709 O O . PRO D 1 83 ? -0.831 20.925 -1.786 1.00 48.49 72 PRO D O 1
ATOM 1713 N N . SER D 1 84 ? 0.194 18.929 -1.441 1.00 48.81 73 SER D N 1
ATOM 1714 C CA . SER D 1 84 ? -0.960 18.235 -0.924 1.00 47.60 73 SER D CA 1
ATOM 1715 C C . SER D 1 84 ? -1.442 18.834 0.405 1.00 47.59 73 SER D C 1
ATOM 1716 O O . SER D 1 84 ? -2.543 18.530 0.811 1.00 48.89 73 SER D O 1
ATOM 1719 N N . ASN D 1 85 ? -0.596 19.606 1.088 1.00 48.12 74 ASN D N 1
ATOM 1720 C CA . ASN D 1 85 ? -0.974 20.284 2.320 1.00 50.27 74 ASN D CA 1
ATOM 1721 C C . ASN D 1 85 ? -1.941 21.455 2.058 1.00 49.95 74 ASN D C 1
ATOM 1722 O O . ASN D 1 85 ? -2.326 22.147 2.988 1.00 48.46 74 ASN D O 1
ATOM 1727 N N . TYR D 1 86 ? -2.315 21.695 0.808 1.00 47.12 75 TYR D N 1
ATOM 1728 C CA . TYR D 1 86 ? -3.244 22.798 0.505 1.00 50.13 75 TYR D CA 1
ATOM 1729 C C . TYR D 1 86 ? -4.656 22.303 0.218 1.00 48.63 75 TYR D C 1
ATOM 1730 O O . TYR D 1 86 ? -5.537 23.130 -0.024 1.00 51.85 75 TYR D O 1
ATOM 1739 N N . VAL D 1 87 ? -4.882 20.977 0.248 1.00 49.91 76 VAL D N 1
ATOM 1740 C CA . VAL D 1 87 ? -6.192 20.416 -0.122 1.00 47.68 76 VAL D CA 1
ATOM 1741 C C . VAL D 1 87 ? -6.771 19.549 0.996 1.00 47.89 76 VAL D C 1
ATOM 1742 O O . VAL D 1 87 ? -6.022 19.117 1.859 1.00 49.13 76 VAL D O 1
ATOM 1746 N N . ALA D 1 88 ? -8.105 19.407 1.038 1.00 48.29 77 ALA D N 1
ATOM 1747 C CA . ALA D 1 88 ? -8.771 18.553 1.980 1.00 43.57 77 ALA D CA 1
ATOM 1748 C C . ALA D 1 88 ? -9.817 17.722 1.251 1.00 49.61 77 ALA D C 1
ATOM 1749 O O . ALA D 1 88 ? -10.258 18.096 0.145 1.00 47.54 77 ALA D O 1
ATOM 1751 N N . PRO D 1 89 ? -10.274 16.624 1.883 1.00 49.00 78 PRO D N 1
ATOM 1752 C CA . PRO D 1 89 ? -11.367 15.879 1.289 1.00 47.86 78 PRO D CA 1
ATOM 1753 C C . PRO D 1 89 ? -12.617 16.752 1.122 1.00 55.20 78 PRO D C 1
ATOM 1754 O O . PRO D 1 89 ? -12.807 17.780 1.791 1.00 56.19 78 PRO D O 1
#

GO terms:
  GO:0004672 protein kinase activity (F, TAS)
  GO:0006915 apoptotic process (P, TAS)
  GO:0007254 JNK cascade (P, TAS)
  GO:0005515 protein binding (F, IPI)
  GO:0004674 protein serine/threonine kinase activity (F, IDA)
  GO:0005737 cytoplasm (C, IDA)
  GO:0046330 positive regulation of JNK cascade (P, IMP)
  GO:0007224 smoothened signaling pathway (P, IMP)
  GO:0000122 negative regulation of transcription by RNA polymerase II (P, IMP)
  GO:0043425 bHLH transcription factor binding (F, IPI)

Organism: Homo sapiens (NCBI:txid9606)

Sequence (241 aa):
AGPVWTAVFDYEAAGDEELTLRRGDRVQVLSQDCAVSGDEGWWTGQLPSGRVGVFPSNYVAPAGPVWTAVFDYEAAGDEELTLRRGDRVQVLSQDEGWWTGQLPSGRVGVFPSNYVAPAGPVWTAVFDYEAAGDEELTLRRGDRVQVLSQDCAVSGDEGWWTGQLPSGRVGVFPSNYVAPGPVWTAVFDYEAAGDEELTLRRGDRVQVLSQDCAVSGDEGWWTGQLPSGRVGVFPSNYVAP

InterPro domains:
  IPR000719 Protein kinase domain [PS50011] (98-360)
  IPR000719 Protein kinase domain [SM00220] (98-366)
  IPR001245 Serine-threonine/tyrosine-protein kinase, catalytic domain [PF07714] (98-357)
  IPR001245 Serine-threonine/tyrosine-protein kinase, catalytic domain [PR00109] (174-187)
  IPR001245 Serine-threonine/tyrosine-protein kinase, catalytic domain [PR00109] (212-230)
  IPR001245 Serine-threonine/tyrosine-protein kinase, catalytic domain [PR00109] (265-275)
  IPR001245 Serine-threonine/tyrosine-protein kinase, catalytic domain [PR00109] (284-306)
  IPR001245 Serine-threonine/tyrosine-protein kinase, catalytic domain [PR00109] (328-350)
  IPR001452 SH3 domain [PF14604] (23-77)
  IPR001452 SH3 domain [PR00452] (19-29)
  IPR001452 SH3 domain [PR00452] (33-48)
  IPR001452 SH3 domain [PR00452] (55-64)
  IPR001452 SH3 domain [PR00452] (67-79)
  IPR001452 SH3 domain [PS50002] (16-81)
  IPR001452 SH3 domain [SM00326] (19-80)
  IPR008271 Serine/threonine-protein kinase, active site [PS00108] (218-230)
  IPR011009 Protein kinase-like domain superfamily [SSF56112] (88-360)
  IPR016231 Mitogen-activated protein (MAP) kinase kinase kinase, MLK1-4 [PIRSF000556] (3-951)
  IPR017441 Protein kinase, ATP binding site [PS00107] (104-125)
  IPR035779 MLK1-3, SH3 domain [cd12059] (20-76)

B-factor: mean 51.57, std 6.57, range [33.93, 87.33]